Protein AF-A0A0F9IL76-F1 (afdb_monomer_lite)

Foldseek 3Di:
DDDDDDDPDPPPVVVVVVVVVVVVVLVVVPPPPCVVVSVVVVVVVVVVVVVVVVCVVVDDDPVVVVVVVLVVQQQKDWPAKDAPDWDAPAADPVGGPDIDGDDIDTAIQGDPHNQQSQCCVQLQCVQVNPCSLPHRVDGDNDDDDPVSVVVGDPVRRDCVVVVVVCVVVVVCPVVQPDQCCPAWCVDPPNPCVVVNTGDGPVVVVVVVCVVHHPVVVVVVCVVPPPPPVD

Organism: NCBI:txid412755

Secondary structure (DSSP, 8-state):
------SSSHHHHHHHHHHHHHHHHHHHT-SSS-HHHHHHHHHHHHHHHHHHHHHHHTPPPHHHHHHHHHHHTT-EEEEEEEEEEEEEEEEETTEEEEEEEEEEEEEEEE-SSHHHHHHHHHHHHHHH-TTTTEETTEE--PPPPHHHHHT--GGG---HHHHHHHHHTTSS-GGG--HHHHHSTTSTTT-HHHH-PPPPHHHHHHHHHHTS-HHHHHHHHHHS------

pLDDT: mean 77.4, std 17.06, range [27.8, 94.81]

Structure (mmCIF, N/CA/C/O backbone):
data_AF-A0A0F9IL76-F1
#
_entry.id   AF-A0A0F9IL76-F1
#
loop_
_atom_site.group_PDB
_atom_site.id
_atom_site.type_symbol
_atom_site.label_atom_id
_atom_site.label_alt_id
_atom_site.label_comp_id
_atom_site.label_asym_id
_atom_site.label_entity_id
_atom_site.label_seq_id
_atom_site.pdbx_PDB_ins_code
_atom_site.Cartn_x
_atom_site.Cartn_y
_atom_site.Cartn_z
_atom_site.occupancy
_atom_site.B_iso_or_equiv
_atom_site.auth_seq_id
_atom_site.auth_comp_id
_atom_site.auth_asym_id
_atom_site.auth_atom_id
_atom_site.pdbx_PDB_model_num
ATOM 1 N N . ALA A 1 1 ? 32.267 29.167 -7.430 1.00 35.03 1 ALA A N 1
ATOM 2 C CA . ALA A 1 1 ? 33.303 28.940 -6.400 1.00 35.03 1 ALA A CA 1
ATOM 3 C C . ALA A 1 1 ? 32.609 28.251 -5.233 1.00 35.03 1 ALA A C 1
ATOM 5 O O . ALA A 1 1 ? 31.617 28.790 -4.781 1.00 35.03 1 ALA A O 1
ATOM 6 N N . GLY A 1 2 ? 32.933 27.044 -4.787 1.00 34.12 2 GLY A N 1
ATOM 7 C CA . GLY A 1 2 ? 34.159 26.260 -4.904 1.00 34.12 2 GLY A CA 1
ATOM 8 C C . GLY A 1 2 ? 34.489 25.733 -3.501 1.00 34.12 2 GLY A C 1
ATOM 9 O O . GLY A 1 2 ? 34.780 26.534 -2.623 1.00 34.12 2 GLY A O 1
ATOM 10 N N . GLY A 1 3 ? 34.402 24.415 -3.314 1.00 29.30 3 GLY A N 1
ATOM 11 C CA . GLY A 1 3 ? 34.734 23.660 -2.095 1.00 29.30 3 GLY A CA 1
ATOM 12 C C . GLY A 1 3 ? 33.973 22.329 -2.152 1.00 29.30 3 GLY A C 1
ATOM 13 O O . GLY A 1 3 ? 32.765 22.336 -1.974 1.00 29.30 3 GLY A O 1
ATOM 14 N N . GLY A 1 4 ? 34.527 21.188 -2.580 1.00 27.80 4 GLY A N 1
ATOM 15 C CA . GLY A 1 4 ? 35.851 20.616 -2.294 1.00 27.80 4 GLY A CA 1
ATOM 16 C C . GLY A 1 4 ? 35.747 19.933 -0.925 1.00 27.80 4 GLY A C 1
ATOM 17 O O . GLY A 1 4 ? 35.752 20.632 0.073 1.00 27.80 4 GLY A O 1
ATOM 18 N N . GLY A 1 5 ? 35.489 18.632 -0.776 1.00 38.50 5 GLY A N 1
ATOM 19 C CA . GLY A 1 5 ? 36.103 17.492 -1.451 1.00 38.50 5 GLY A CA 1
ATOM 20 C C . GLY A 1 5 ? 37.127 16.870 -0.495 1.00 38.50 5 GLY A C 1
ATOM 21 O O . GLY A 1 5 ? 38.305 17.182 -0.599 1.00 38.50 5 GLY A O 1
ATOM 22 N N . ALA A 1 6 ? 36.683 16.046 0.461 1.00 33.81 6 ALA A N 1
ATOM 23 C CA . ALA A 1 6 ? 37.561 15.260 1.334 1.00 33.81 6 ALA A CA 1
ATOM 24 C C . ALA A 1 6 ? 36.787 14.068 1.921 1.00 33.81 6 ALA A C 1
ATOM 26 O O . ALA A 1 6 ? 35.914 14.236 2.764 1.00 33.81 6 ALA A O 1
ATOM 27 N N . GLY A 1 7 ? 37.100 12.865 1.447 1.00 32.22 7 GLY A N 1
ATOM 28 C CA . GLY A 1 7 ? 36.509 11.609 1.925 1.00 32.22 7 GLY A CA 1
ATOM 29 C C . GLY A 1 7 ? 37.034 10.380 1.179 1.00 32.22 7 GLY A C 1
ATOM 30 O O . GLY A 1 7 ? 37.060 9.285 1.726 1.00 32.22 7 GLY A O 1
ATOM 31 N N . SER A 1 8 ? 37.565 10.570 -0.031 1.00 39.03 8 SER A N 1
ATOM 32 C CA . SER A 1 8 ? 38.092 9.496 -0.882 1.00 39.03 8 SER A CA 1
ATOM 33 C C . SER A 1 8 ? 39.624 9.495 -0.906 1.00 39.03 8 SER A C 1
ATOM 35 O O . SER A 1 8 ? 40.235 9.761 -1.934 1.00 39.03 8 SER A O 1
ATOM 37 N N . ALA A 1 9 ? 40.268 9.266 0.239 1.00 37.41 9 ALA A N 1
ATOM 38 C CA . ALA A 1 9 ? 41.725 9.048 0.283 1.00 37.41 9 ALA A CA 1
ATOM 39 C C . ALA A 1 9 ? 42.210 8.203 1.475 1.00 37.41 9 ALA A C 1
ATOM 41 O O . ALA A 1 9 ? 43.343 7.730 1.459 1.00 37.41 9 ALA A O 1
ATOM 42 N N . ALA A 1 10 ? 41.372 7.966 2.491 1.00 36.41 10 ALA A N 1
ATOM 43 C CA . ALA A 1 10 ? 41.765 7.193 3.673 1.00 36.41 10 ALA A CA 1
ATOM 44 C C . ALA A 1 10 ? 41.619 5.665 3.500 1.00 36.41 10 ALA A C 1
ATOM 46 O O . ALA A 1 10 ? 42.257 4.909 4.226 1.00 36.41 10 ALA A O 1
ATOM 47 N N . GLY A 1 11 ? 40.825 5.199 2.526 1.00 35.41 11 GLY A N 1
ATOM 48 C CA . GLY A 1 11 ? 40.569 3.766 2.316 1.00 35.41 11 GLY A CA 1
ATOM 49 C C . GLY A 1 11 ? 41.720 3.000 1.650 1.00 35.41 11 GLY A C 1
ATOM 50 O O . GLY A 1 11 ? 42.008 1.870 2.032 1.00 35.41 11 GLY A O 1
ATOM 51 N N . ASN A 1 12 ? 42.430 3.622 0.702 1.00 47.66 12 ASN A N 1
ATOM 52 C CA . ASN A 1 12 ? 43.428 2.911 -0.112 1.00 47.66 12 ASN A CA 1
ATOM 53 C C . ASN A 1 12 ? 44.768 2.709 0.618 1.00 47.66 12 ASN A C 1
ATOM 55 O O . ASN A 1 12 ? 45.383 1.657 0.489 1.00 47.66 12 ASN A O 1
ATOM 59 N N . ALA A 1 13 ? 45.203 3.669 1.442 1.00 41.78 13 ALA A N 1
ATOM 60 C CA . ALA A 1 13 ? 46.457 3.545 2.193 1.00 41.78 13 ALA A CA 1
ATOM 61 C C . ALA A 1 13 ? 46.341 2.590 3.397 1.00 41.78 13 ALA A C 1
ATOM 63 O O . ALA A 1 13 ? 47.288 1.869 3.707 1.00 41.78 13 ALA A O 1
ATOM 64 N N . ALA A 1 14 ? 45.173 2.554 4.050 1.00 43.97 14 ALA A N 1
ATOM 65 C CA . ALA A 1 14 ? 44.905 1.634 5.154 1.00 43.97 14 ALA A CA 1
ATOM 66 C C . ALA A 1 14 ? 44.741 0.182 4.667 1.00 43.97 14 ALA A C 1
ATOM 68 O O . ALA A 1 14 ? 45.213 -0.740 5.331 1.00 43.97 14 ALA A O 1
ATOM 69 N N . GLY A 1 15 ? 44.148 -0.017 3.482 1.00 40.41 15 GLY A N 1
ATOM 70 C CA . GLY A 1 15 ? 44.034 -1.330 2.840 1.00 40.41 15 GLY A CA 1
ATOM 71 C C . GLY A 1 15 ? 45.385 -1.917 2.417 1.00 40.41 15 GLY A C 1
ATOM 72 O O . GLY A 1 15 ? 45.662 -3.080 2.703 1.00 40.41 15 GLY A O 1
ATOM 73 N N . ASP A 1 16 ? 46.263 -1.107 1.816 1.00 44.25 16 ASP A N 1
ATOM 74 C CA . ASP A 1 16 ? 47.594 -1.551 1.372 1.00 44.25 16 ASP A CA 1
ATOM 75 C C . ASP A 1 16 ? 48.556 -1.857 2.532 1.00 44.25 16 ASP A C 1
ATOM 77 O O . ASP A 1 16 ? 49.397 -2.755 2.422 1.00 44.25 16 ASP A O 1
ATOM 81 N N . ALA A 1 17 ? 48.450 -1.125 3.646 1.00 45.31 17 ALA A N 1
ATOM 82 C CA . ALA A 1 17 ? 49.243 -1.378 4.848 1.00 45.31 17 ALA A CA 1
ATOM 83 C C . ALA A 1 17 ? 48.784 -2.662 5.560 1.00 45.31 17 ALA A C 1
ATOM 85 O O . ALA A 1 17 ? 49.608 -3.528 5.852 1.00 45.31 17 ALA A O 1
ATOM 86 N N . ALA A 1 18 ? 47.469 -2.846 5.729 1.00 50.84 18 ALA A N 1
ATOM 87 C CA . ALA A 1 18 ? 46.904 -4.056 6.325 1.00 50.84 18 ALA A CA 1
ATOM 88 C C . ALA A 1 18 ? 47.179 -5.316 5.479 1.00 50.84 18 ALA A C 1
ATOM 90 O O . ALA A 1 18 ? 47.462 -6.382 6.029 1.00 50.84 18 ALA A O 1
ATOM 91 N N . ALA A 1 19 ? 47.179 -5.194 4.145 1.00 51.03 19 ALA A N 1
ATOM 92 C CA . ALA A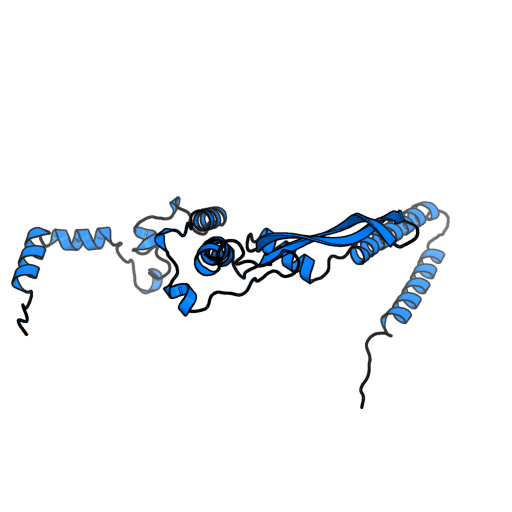 1 19 ? 47.511 -6.289 3.234 1.00 51.03 19 ALA A CA 1
ATOM 93 C C . ALA A 1 19 ? 48.984 -6.728 3.341 1.00 51.03 19 ALA A C 1
ATOM 95 O O . ALA A 1 19 ? 49.282 -7.924 3.334 1.00 51.03 19 ALA A O 1
ATOM 96 N N . LYS A 1 20 ? 49.917 -5.775 3.480 1.00 48.66 20 LYS A N 1
ATOM 97 C CA . LYS A 1 20 ? 51.360 -6.058 3.596 1.00 48.66 20 LYS A CA 1
ATOM 98 C C . LYS A 1 20 ? 51.743 -6.598 4.973 1.00 48.66 20 LYS A C 1
ATOM 100 O O . LYS A 1 20 ? 52.599 -7.475 5.070 1.00 48.66 20 LYS A O 1
ATOM 105 N N . GLU A 1 21 ? 51.096 -6.124 6.030 1.00 48.50 21 GLU A N 1
ATOM 106 C CA . GLU A 1 21 ? 51.362 -6.571 7.401 1.00 48.50 21 GLU A CA 1
ATOM 107 C C . GLU A 1 21 ? 50.758 -7.962 7.673 1.00 48.50 21 GLU A C 1
ATOM 109 O O . GLU A 1 21 ? 51.405 -8.809 8.294 1.00 48.50 21 GLU A O 1
ATOM 114 N N . GLY A 1 22 ? 49.593 -8.257 7.080 1.00 50.47 22 GLY A N 1
ATOM 115 C CA . GLY A 1 22 ? 49.002 -9.600 7.056 1.00 50.47 22 GLY A CA 1
ATOM 116 C C . GLY A 1 22 ? 49.820 -10.615 6.247 1.00 50.47 22 GLY A C 1
ATOM 117 O O . GLY A 1 22 ? 49.987 -11.755 6.683 1.00 50.47 22 GLY A O 1
ATOM 118 N N . ALA A 1 23 ? 50.411 -10.201 5.119 1.00 50.88 23 ALA A N 1
ATOM 119 C CA . ALA A 1 23 ? 51.300 -11.052 4.322 1.00 50.88 23 ALA A CA 1
ATOM 120 C C . ALA A 1 23 ? 52.593 -11.430 5.075 1.00 50.88 23 ALA A C 1
ATOM 122 O O . ALA A 1 23 ? 53.057 -12.568 4.982 1.00 50.88 23 ALA A O 1
ATOM 123 N N . ASN A 1 24 ? 53.145 -10.510 5.874 1.00 50.44 24 ASN A N 1
ATOM 124 C CA . ASN A 1 24 ? 54.389 -10.725 6.623 1.00 50.44 24 ASN A CA 1
ATOM 125 C C . ASN A 1 24 ? 54.192 -11.554 7.911 1.00 50.44 24 ASN A C 1
ATOM 127 O O . ASN A 1 24 ? 55.054 -12.370 8.258 1.00 50.44 24 ASN A O 1
ATOM 131 N N . GLN A 1 25 ? 53.046 -11.424 8.594 1.00 50.00 25 GLN A N 1
ATOM 132 C CA . GLN A 1 25 ? 52.692 -12.315 9.713 1.00 50.00 25 GLN A CA 1
ATOM 133 C C . GLN A 1 25 ? 52.330 -13.732 9.239 1.00 50.00 25 GLN A C 1
ATOM 135 O O . GLN A 1 25 ? 52.659 -14.703 9.917 1.00 50.00 25 GLN A O 1
ATOM 140 N N . ALA A 1 26 ? 51.752 -13.877 8.041 1.00 47.75 26 ALA A N 1
ATOM 141 C CA . ALA A 1 26 ? 51.513 -15.185 7.430 1.00 47.75 26 ALA A CA 1
ATOM 142 C C . ALA A 1 26 ? 52.813 -15.881 6.978 1.00 47.75 26 ALA A C 1
ATOM 144 O O . ALA A 1 26 ? 52.926 -17.099 7.092 1.00 47.75 26 ALA A O 1
ATOM 145 N N . ALA A 1 27 ? 53.819 -15.127 6.520 1.00 47.91 27 ALA A N 1
ATOM 146 C CA . ALA A 1 27 ? 55.098 -15.681 6.070 1.00 47.91 27 ALA A CA 1
ATOM 147 C C . ALA A 1 27 ? 55.990 -16.204 7.216 1.00 47.91 27 ALA A C 1
ATOM 149 O O . ALA A 1 27 ? 56.713 -17.181 7.035 1.00 47.91 27 ALA A O 1
ATOM 150 N N . SER A 1 28 ? 55.937 -15.586 8.401 1.00 46.53 28 SER A N 1
ATOM 151 C CA . SER A 1 28 ? 56.797 -15.953 9.543 1.00 46.53 28 SER A CA 1
ATOM 152 C C . SER A 1 28 ? 56.224 -17.061 10.439 1.00 46.53 28 SER A C 1
ATOM 154 O O . SER A 1 28 ? 56.978 -17.703 11.169 1.00 46.53 28 SER A O 1
ATOM 156 N N . ALA A 1 29 ? 54.923 -17.356 10.341 1.00 48.88 29 ALA A N 1
ATOM 157 C CA . ALA A 1 29 ? 54.266 -18.447 11.070 1.00 48.88 29 ALA A CA 1
ATOM 158 C C . ALA A 1 29 ? 54.251 -19.795 10.307 1.00 48.88 29 ALA A C 1
ATOM 160 O O . ALA A 1 29 ? 53.690 -20.781 10.787 1.00 48.88 29 ALA A O 1
ATOM 161 N N . LEU A 1 30 ? 54.876 -19.866 9.124 1.00 51.50 30 LEU A N 1
ATOM 162 C CA . LEU A 1 30 ? 54.917 -21.045 8.247 1.00 51.50 30 LEU A CA 1
ATOM 163 C C . LEU A 1 30 ? 56.218 -21.851 8.396 1.00 51.50 30 LEU A C 1
ATOM 165 O O . LEU A 1 30 ? 56.919 -22.159 7.434 1.00 51.50 30 LEU A O 1
ATOM 169 N N . GLY A 1 31 ? 56.504 -22.273 9.628 1.00 50.59 31 GLY A N 1
ATOM 170 C CA . GLY A 1 31 ? 57.465 -23.336 9.916 1.00 50.59 31 GLY A CA 1
ATOM 171 C C . GLY A 1 31 ? 56.870 -24.715 9.621 1.00 50.59 31 GLY A C 1
ATOM 172 O O . GLY A 1 31 ? 56.432 -25.426 10.520 1.00 50.59 31 GLY A O 1
ATOM 173 N N . THR A 1 32 ? 56.849 -25.105 8.346 1.00 46.47 32 THR A N 1
ATOM 174 C CA . THR A 1 32 ? 56.780 -26.497 7.837 1.00 46.47 32 THR A CA 1
ATOM 175 C C . THR A 1 32 ? 55.557 -27.396 8.123 1.00 46.47 32 THR A C 1
ATOM 177 O O . THR A 1 32 ? 55.440 -28.415 7.450 1.00 46.47 32 THR A O 1
ATOM 180 N N . ALA A 1 33 ? 54.593 -27.034 8.981 1.00 44.06 33 ALA A N 1
ATOM 181 C CA . ALA A 1 33 ? 53.355 -27.824 9.187 1.00 44.06 33 ALA A CA 1
ATOM 182 C C . ALA A 1 33 ? 52.030 -27.052 8.967 1.00 44.06 33 ALA A C 1
ATOM 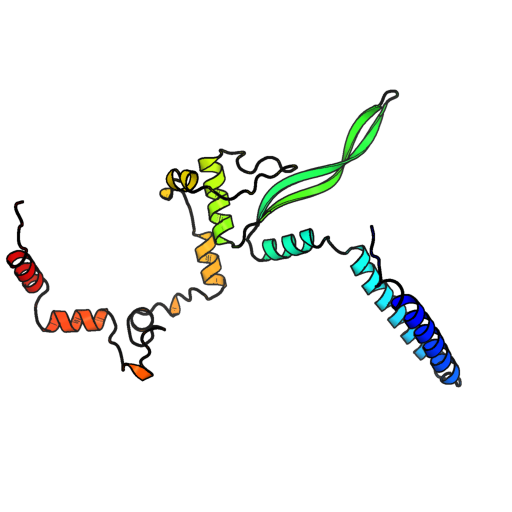184 O O . ALA A 1 33 ? 50.962 -27.656 8.919 1.00 44.06 33 ALA A O 1
ATOM 185 N N . GLY A 1 34 ? 52.081 -25.727 8.777 1.00 50.56 34 GLY A N 1
ATOM 186 C CA . GLY A 1 34 ? 50.903 -24.851 8.638 1.00 50.56 34 GLY A CA 1
ATOM 187 C C . GLY A 1 34 ? 50.455 -24.537 7.202 1.00 50.56 34 GLY A C 1
ATOM 188 O O . GLY A 1 34 ? 49.474 -23.820 7.019 1.00 50.56 34 GLY A O 1
ATOM 189 N N . ASN A 1 35 ? 51.144 -25.057 6.177 1.00 55.25 35 ASN A N 1
ATOM 190 C CA . ASN A 1 35 ? 50.932 -24.660 4.774 1.00 55.25 35 ASN A CA 1
ATOM 191 C C . ASN A 1 35 ? 49.544 -25.021 4.224 1.00 55.25 35 ASN A C 1
ATOM 193 O O . ASN A 1 35 ? 48.975 -24.260 3.447 1.00 55.25 35 ASN A O 1
ATOM 197 N N . ILE A 1 36 ? 48.974 -26.160 4.623 1.00 52.94 36 ILE A N 1
ATOM 198 C CA . ILE A 1 36 ? 47.682 -26.614 4.081 1.00 52.94 36 ILE A CA 1
ATOM 199 C C . ILE A 1 36 ? 46.522 -25.956 4.842 1.00 52.94 36 ILE A C 1
ATOM 201 O O . ILE A 1 36 ? 45.553 -25.513 4.240 1.00 52.94 36 ILE A O 1
ATOM 205 N N . MET A 1 37 ? 46.651 -25.795 6.164 1.00 55.75 37 MET A N 1
ATOM 206 C CA . MET A 1 37 ? 45.623 -25.143 6.984 1.00 55.75 37 MET A CA 1
ATOM 207 C C . MET A 1 37 ? 45.544 -23.630 6.702 1.00 55.75 37 MET A C 1
ATOM 209 O O . MET A 1 37 ? 44.452 -23.080 6.611 1.00 55.75 37 MET A O 1
ATOM 213 N N . GLY A 1 38 ? 46.686 -22.956 6.504 1.00 60.84 38 GLY A N 1
ATOM 214 C CA . GLY A 1 38 ? 46.741 -21.521 6.198 1.00 60.84 38 GLY A CA 1
ATOM 215 C C . GLY A 1 38 ? 46.264 -21.169 4.786 1.00 60.84 38 GLY A C 1
ATOM 216 O O . GLY A 1 38 ? 45.562 -20.176 4.609 1.00 60.84 38 GLY A O 1
ATOM 217 N N . THR A 1 39 ? 46.571 -22.004 3.786 1.00 61.19 39 THR A N 1
ATOM 218 C CA . THR A 1 39 ? 46.049 -21.817 2.419 1.00 61.19 39 THR A CA 1
ATOM 219 C C . THR A 1 39 ? 44.544 -22.044 2.360 1.00 61.19 39 THR A C 1
ATOM 221 O O . THR A 1 39 ? 43.844 -21.245 1.748 1.00 61.19 39 THR A O 1
ATOM 224 N N . VAL A 1 40 ? 44.018 -23.055 3.057 1.00 73.94 40 VAL A N 1
ATOM 225 C CA . VAL A 1 40 ? 42.568 -23.289 3.147 1.00 73.94 40 VAL A CA 1
ATOM 226 C C . VAL A 1 40 ? 41.856 -22.124 3.841 1.00 73.94 40 VAL A C 1
ATOM 228 O O . VAL A 1 40 ? 40.846 -21.645 3.329 1.00 73.94 40 VAL A O 1
ATOM 231 N N . MET A 1 41 ? 42.399 -21.605 4.948 1.00 70.88 41 MET A N 1
ATOM 232 C CA . MET A 1 41 ? 41.814 -20.447 5.642 1.00 70.88 41 MET A CA 1
ATOM 233 C C . MET A 1 41 ? 41.895 -19.151 4.816 1.00 70.88 41 MET A C 1
ATOM 235 O O . MET A 1 41 ? 40.949 -18.366 4.830 1.00 70.88 41 MET A O 1
ATOM 239 N N . GLY A 1 42 ? 42.977 -18.938 4.058 1.00 76.94 42 GLY A N 1
ATOM 240 C CA . GLY A 1 42 ? 43.120 -17.792 3.150 1.00 76.94 42 GLY A CA 1
ATOM 241 C C . GLY A 1 42 ? 42.213 -17.871 1.917 1.00 76.94 42 GLY A C 1
ATOM 242 O O . GLY A 1 42 ? 41.649 -16.864 1.496 1.00 76.94 42 GLY A O 1
ATOM 243 N N . VAL A 1 43 ? 42.011 -19.070 1.362 1.00 82.75 43 VAL A N 1
ATOM 244 C CA . VAL A 1 43 ? 41.040 -19.299 0.281 1.00 82.75 43 VAL A CA 1
ATOM 245 C C . VAL A 1 43 ? 39.618 -19.071 0.793 1.00 82.75 43 VAL A C 1
ATOM 247 O O . VAL A 1 43 ? 38.831 -18.412 0.120 1.00 82.75 43 VAL A O 1
ATOM 250 N N . TYR A 1 44 ? 39.296 -19.547 1.999 1.00 83.44 44 TYR A N 1
ATOM 251 C CA . TYR A 1 44 ? 37.979 -19.352 2.603 1.00 83.44 44 TYR A CA 1
ATOM 252 C C . TYR A 1 44 ? 37.647 -17.868 2.822 1.00 83.44 44 TYR A C 1
ATOM 254 O O . TYR A 1 44 ? 36.566 -17.422 2.441 1.00 83.44 44 TYR A O 1
ATOM 262 N N . SER A 1 45 ? 38.576 -17.076 3.367 1.00 81.12 45 SER A N 1
ATOM 263 C CA . SER A 1 45 ? 38.350 -15.640 3.575 1.00 81.12 45 SER A CA 1
ATOM 264 C C . SER A 1 45 ? 38.290 -14.850 2.263 1.00 81.12 45 SER A C 1
ATOM 266 O O . SER A 1 45 ? 37.459 -13.952 2.140 1.00 81.12 45 SER A O 1
ATOM 268 N N . ALA A 1 46 ? 39.091 -15.207 1.252 1.00 84.19 46 ALA A N 1
ATOM 269 C CA . ALA A 1 46 ? 39.026 -14.591 -0.075 1.00 84.19 46 ALA A CA 1
ATOM 270 C C . ALA A 1 46 ? 37.688 -14.869 -0.777 1.00 84.19 46 ALA A C 1
ATOM 272 O O . ALA A 1 46 ? 37.081 -13.966 -1.349 1.00 84.19 46 ALA A O 1
ATOM 273 N N . VAL A 1 47 ? 37.199 -16.107 -0.687 1.00 84.75 47 VAL A N 1
ATOM 274 C CA . VAL A 1 47 ? 35.886 -16.499 -1.208 1.00 84.75 47 VAL A CA 1
ATOM 275 C C . VAL A 1 47 ? 34.766 -15.774 -0.455 1.00 84.75 47 VAL A C 1
ATOM 277 O O . VAL A 1 47 ? 33.845 -15.262 -1.082 1.00 84.75 47 VAL A O 1
ATOM 280 N N . MET A 1 48 ? 34.863 -15.647 0.870 1.00 81.75 48 MET A N 1
ATOM 281 C CA . MET A 1 48 ? 33.883 -14.917 1.679 1.00 81.75 48 MET A CA 1
ATOM 282 C C . MET A 1 48 ? 33.837 -13.420 1.336 1.00 81.75 48 MET A C 1
ATOM 284 O O . MET A 1 48 ? 32.752 -12.867 1.173 1.00 81.75 48 MET A O 1
ATOM 288 N N . LEU A 1 49 ? 34.991 -12.772 1.147 1.00 82.75 49 LEU A N 1
ATOM 289 C CA . LEU A 1 49 ? 35.066 -11.381 0.688 1.00 82.75 49 LEU A CA 1
ATOM 290 C C . LEU A 1 49 ? 34.507 -11.211 -0.728 1.00 82.75 49 LEU A C 1
ATOM 292 O O . LEU A 1 49 ? 33.799 -10.241 -0.989 1.00 82.75 49 LEU A O 1
ATOM 296 N N . ALA A 1 50 ? 34.767 -12.164 -1.626 1.00 81.56 50 ALA A N 1
ATOM 297 C CA . ALA A 1 50 ? 34.191 -12.161 -2.966 1.00 81.56 50 ALA A CA 1
ATOM 298 C C . ALA A 1 50 ? 32.660 -12.310 -2.933 1.00 81.56 50 ALA A C 1
ATOM 300 O O . ALA A 1 50 ? 31.969 -11.615 -3.673 1.00 81.56 50 ALA A O 1
ATOM 301 N N . TYR A 1 51 ? 32.115 -13.151 -2.049 1.00 81.00 51 TYR A N 1
ATOM 302 C CA . TYR A 1 51 ? 30.666 -13.266 -1.863 1.00 81.00 51 TYR A CA 1
ATOM 303 C C . TYR A 1 51 ? 30.041 -11.991 -1.292 1.00 81.00 51 TYR A C 1
ATOM 305 O O . TYR A 1 51 ? 28.999 -11.570 -1.790 1.00 81.00 51 TYR A O 1
ATOM 313 N N . MET A 1 52 ? 30.677 -11.343 -0.311 1.00 73.19 52 MET A N 1
ATOM 314 C CA . MET A 1 52 ? 30.188 -10.053 0.191 1.00 73.19 52 MET A CA 1
ATOM 315 C C . MET A 1 52 ? 30.252 -8.963 -0.888 1.00 73.19 52 MET A C 1
ATOM 317 O O . MET A 1 52 ? 29.312 -8.192 -1.035 1.00 73.19 52 MET A O 1
ATOM 321 N N . ALA A 1 53 ? 31.309 -8.930 -1.703 1.00 72.12 53 ALA A N 1
ATOM 322 C CA . ALA A 1 53 ? 31.428 -7.981 -2.810 1.00 72.12 53 ALA A CA 1
ATOM 323 C C . ALA A 1 53 ? 30.403 -8.234 -3.931 1.00 72.12 53 ALA A C 1
ATOM 325 O O . ALA A 1 53 ? 29.897 -7.290 -4.533 1.00 72.12 53 ALA A O 1
ATOM 326 N N . LEU A 1 54 ? 30.065 -9.498 -4.203 1.00 68.31 54 LEU A N 1
ATOM 327 C CA . LEU A 1 54 ? 29.012 -9.848 -5.158 1.00 68.31 54 LEU A CA 1
ATOM 328 C C . LEU A 1 54 ? 27.634 -9.380 -4.686 1.00 68.31 54 LEU A C 1
ATOM 330 O O . LEU A 1 54 ? 26.865 -8.894 -5.510 1.00 68.31 54 LEU A O 1
ATOM 334 N N . GLN A 1 55 ? 27.333 -9.492 -3.389 1.00 64.31 55 GLN A N 1
ATOM 335 C CA . GLN A 1 55 ? 26.089 -8.954 -2.833 1.00 64.31 55 GLN A CA 1
ATOM 336 C C . GLN A 1 55 ? 26.001 -7.441 -3.046 1.00 64.31 55 GLN A C 1
ATOM 338 O O . GLN A 1 55 ? 24.936 -6.988 -3.437 1.00 64.31 55 GLN A O 1
ATOM 343 N N . ILE A 1 56 ? 27.125 -6.718 -2.926 1.00 64.75 56 ILE A N 1
ATOM 344 C CA . ILE A 1 56 ? 27.201 -5.266 -3.155 1.00 64.75 56 ILE A CA 1
ATOM 345 C C . ILE A 1 56 ? 26.956 -4.873 -4.621 1.00 64.75 56 ILE A C 1
ATOM 347 O O . ILE A 1 56 ? 26.308 -3.880 -4.913 1.00 64.75 56 ILE A O 1
ATOM 351 N N . ILE A 1 57 ? 27.454 -5.645 -5.589 1.00 60.69 57 ILE A N 1
ATOM 352 C CA . ILE A 1 57 ? 27.291 -5.315 -7.021 1.00 60.69 57 ILE A CA 1
ATOM 353 C C . ILE A 1 57 ? 25.873 -5.635 -7.524 1.00 60.69 57 ILE A C 1
ATOM 355 O O . ILE A 1 57 ? 25.386 -4.992 -8.452 1.00 60.69 57 ILE A O 1
ATOM 359 N N . TYR A 1 58 ? 25.213 -6.612 -6.901 1.00 62.22 58 TYR A N 1
ATOM 360 C CA . TYR A 1 58 ? 23.787 -6.888 -7.076 1.00 62.22 58 TYR A CA 1
ATOM 361 C C . TYR A 1 58 ? 22.917 -6.133 -6.063 1.00 62.22 58 TYR A C 1
ATOM 363 O O . TYR A 1 58 ? 21.749 -6.493 -5.902 1.00 62.22 58 TYR A O 1
ATOM 371 N N . GLU A 1 59 ? 23.458 -5.127 -5.363 1.00 58.34 59 GLU A N 1
ATOM 372 C CA . GLU A 1 59 ? 22.651 -4.328 -4.448 1.00 58.34 59 GLU A CA 1
ATOM 373 C C . GLU A 1 59 ? 21.516 -3.685 -5.231 1.00 58.34 59 GLU A C 1
ATOM 375 O O . GLU A 1 59 ? 21.718 -2.919 -6.176 1.00 58.34 59 GLU A O 1
ATOM 380 N N . CYS A 1 60 ? 20.306 -4.052 -4.820 1.00 71.06 60 CYS A N 1
ATOM 381 C CA . CYS A 1 60 ? 19.094 -3.345 -5.166 1.00 71.06 60 CYS A CA 1
ATOM 382 C C . CYS A 1 60 ? 19.298 -1.850 -4.889 1.00 71.06 60 CYS A C 1
ATOM 384 O O . CYS A 1 60 ? 19.922 -1.479 -3.890 1.00 71.06 60 CYS A O 1
ATOM 386 N N . GLU A 1 61 ? 18.733 -0.990 -5.732 1.00 78.25 61 GLU A N 1
ATOM 387 C CA . GLU A 1 61 ? 18.739 0.449 -5.461 1.00 78.25 61 GLU A CA 1
ATOM 388 C C . GLU A 1 61 ? 18.053 0.720 -4.106 1.00 78.25 61 GLU A C 1
ATOM 390 O O . GLU A 1 61 ? 17.130 -0.001 -3.722 1.00 78.25 61 GLU A O 1
ATOM 395 N N . GLU A 1 62 ? 18.451 1.761 -3.364 1.00 80.31 62 GLU A N 1
ATOM 396 C CA . GLU A 1 62 ? 17.812 2.088 -2.072 1.00 80.31 62 GLU A CA 1
ATOM 397 C C . GLU A 1 62 ? 16.279 2.183 -2.197 1.00 80.31 62 GLU A C 1
ATOM 399 O O . GLU A 1 62 ? 15.540 1.719 -1.329 1.00 80.31 62 GLU A O 1
ATOM 404 N N . GLN A 1 63 ? 15.798 2.699 -3.331 1.00 81.12 63 GLN A N 1
ATOM 405 C CA . GLN A 1 63 ? 14.376 2.782 -3.667 1.00 81.12 63 GLN A CA 1
ATOM 406 C C . GLN A 1 63 ? 13.722 1.400 -3.834 1.00 81.12 63 GLN A 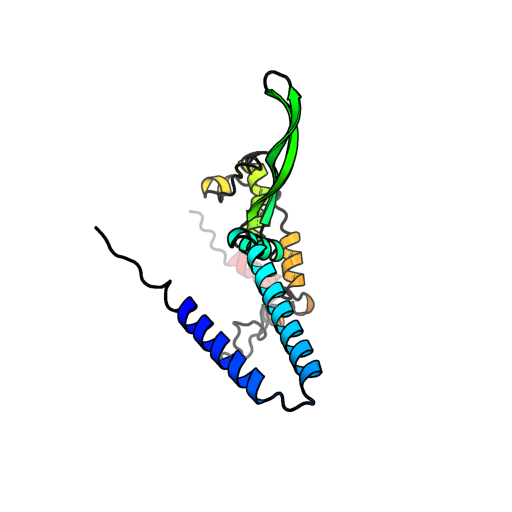C 1
ATOM 408 O O . GLN A 1 63 ? 12.561 1.210 -3.473 1.00 81.12 63 GLN A O 1
ATOM 413 N N . GLU A 1 64 ? 14.453 0.416 -4.359 1.00 84.31 64 GLU A N 1
ATOM 414 C CA . GLU A 1 64 ? 13.993 -0.967 -4.500 1.00 84.31 64 GLU A CA 1
ATOM 415 C C . GLU A 1 64 ? 13.966 -1.693 -3.150 1.00 84.31 64 GLU A C 1
ATOM 417 O O . GLU A 1 64 ? 13.058 -2.489 -2.899 1.00 84.31 64 GLU A O 1
ATOM 422 N N . ILE A 1 65 ? 14.912 -1.385 -2.257 1.00 86.94 65 ILE A N 1
ATOM 423 C CA . ILE A 1 65 ? 14.908 -1.888 -0.877 1.00 86.94 65 ILE A CA 1
ATOM 424 C C . ILE A 1 65 ? 13.714 -1.307 -0.116 1.00 86.94 65 ILE A C 1
ATOM 426 O O . ILE A 1 65 ? 12.953 -2.052 0.503 1.00 86.94 65 ILE A O 1
ATOM 430 N N . GLU A 1 66 ? 13.493 0.006 -0.198 1.00 87.56 66 GLU A N 1
ATOM 431 C CA . GLU A 1 66 ? 12.342 0.657 0.431 1.00 87.56 66 GLU A CA 1
ATOM 432 C C . GLU A 1 66 ? 11.020 0.086 -0.100 1.00 87.56 66 GLU A C 1
ATOM 434 O O . GLU A 1 66 ? 10.102 -0.213 0.671 1.00 87.56 66 GLU A O 1
ATOM 439 N N . LEU A 1 67 ? 10.935 -0.133 -1.415 1.00 89.94 67 LEU A N 1
ATOM 440 C CA . LEU A 1 67 ? 9.801 -0.797 -2.045 1.00 89.94 67 LEU A CA 1
ATOM 441 C C . LEU A 1 67 ? 9.607 -2.219 -1.504 1.00 89.94 67 LEU A C 1
ATOM 443 O O . LEU A 1 67 ? 8.474 -2.611 -1.219 1.00 89.94 67 LEU A O 1
ATOM 447 N N . ALA A 1 68 ? 10.682 -2.993 -1.341 1.00 90.19 68 ALA A N 1
ATOM 448 C CA . ALA A 1 68 ? 10.612 -4.346 -0.801 1.00 90.19 68 ALA A CA 1
ATOM 449 C C . ALA A 1 68 ? 10.058 -4.353 0.632 1.00 90.19 68 ALA A C 1
ATOM 451 O O . ALA A 1 68 ? 9.132 -5.116 0.916 1.00 90.19 68 ALA A O 1
ATOM 452 N N . VAL A 1 69 ? 10.542 -3.449 1.489 1.00 91.38 69 VAL A N 1
ATOM 453 C CA . VAL A 1 69 ? 10.057 -3.292 2.869 1.00 91.38 69 VAL A CA 1
ATOM 454 C C . VAL A 1 69 ? 8.583 -2.886 2.884 1.00 91.38 69 VAL A C 1
ATOM 456 O O . VAL A 1 69 ? 7.761 -3.523 3.541 1.00 91.38 69 VAL A O 1
ATOM 459 N N . LYS A 1 70 ? 8.195 -1.862 2.116 1.00 91.69 70 LYS A N 1
ATOM 460 C CA . LYS A 1 70 ? 6.794 -1.409 2.059 1.00 91.69 70 LYS A CA 1
ATOM 461 C C . LYS A 1 70 ? 5.856 -2.471 1.478 1.00 91.69 70 LYS A C 1
ATOM 463 O O . LYS A 1 70 ? 4.683 -2.538 1.858 1.00 91.69 70 LYS A O 1
ATOM 468 N N . ARG A 1 71 ? 6.358 -3.330 0.588 1.00 91.88 71 ARG A N 1
ATOM 469 C CA . ARG A 1 71 ? 5.617 -4.480 0.059 1.00 91.88 71 ARG A CA 1
ATOM 470 C C . ARG A 1 71 ? 5.413 -5.557 1.122 1.00 91.88 71 ARG A C 1
ATOM 472 O O . ARG A 1 71 ? 4.313 -6.095 1.210 1.00 91.88 71 ARG A O 1
ATOM 479 N N . GLU A 1 72 ? 6.422 -5.838 1.942 1.00 90.81 72 GLU A N 1
ATOM 480 C CA . GLU A 1 72 ? 6.301 -6.763 3.077 1.00 90.81 72 GLU A CA 1
ATOM 481 C C . GLU A 1 72 ? 5.300 -6.250 4.122 1.00 90.81 72 GLU A C 1
ATOM 483 O O . GLU A 1 72 ? 4.457 -7.005 4.606 1.00 90.81 72 GLU A O 1
ATOM 488 N N . LEU A 1 73 ? 5.280 -4.935 4.354 1.00 91.06 73 LEU A N 1
ATOM 489 C CA . LEU A 1 73 ? 4.281 -4.256 5.188 1.00 91.06 73 LEU A CA 1
ATOM 490 C C . LEU A 1 73 ? 2.877 -4.180 4.554 1.00 91.06 73 LEU A C 1
ATOM 492 O O . LEU A 1 73 ? 1.975 -3.568 5.131 1.00 91.06 73 LEU A O 1
ATOM 496 N N . LYS A 1 74 ? 2.670 -4.774 3.369 1.00 92.56 74 LYS A N 1
ATOM 497 C CA . LYS A 1 74 ? 1.408 -4.747 2.606 1.00 92.56 74 LYS A CA 1
ATOM 498 C C . LYS A 1 74 ? 0.872 -3.324 2.395 1.00 92.56 74 LYS A C 1
ATOM 500 O O . LYS A 1 74 ? -0.338 -3.095 2.412 1.00 92.56 74 LYS A O 1
ATOM 505 N N . ALA A 1 75 ? 1.768 -2.359 2.190 1.00 94.19 75 ALA A N 1
ATOM 506 C CA . ALA A 1 75 ? 1.438 -0.945 2.005 1.00 94.19 75 ALA A CA 1
ATOM 507 C C . ALA A 1 75 ? 1.540 -0.475 0.539 1.00 94.19 75 ALA A C 1
ATOM 509 O O . ALA A 1 75 ? 1.304 0.699 0.255 1.00 94.19 75 ALA A O 1
ATOM 510 N N . CYS A 1 76 ? 1.855 -1.376 -0.399 1.00 94.81 76 CYS A N 1
ATOM 511 C CA . CYS A 1 76 ? 1.959 -1.078 -1.830 1.00 94.81 76 CYS A CA 1
ATOM 512 C C . CYS A 1 76 ? 0.921 -1.803 -2.697 1.00 94.81 76 CYS A C 1
ATOM 514 O O . CYS A 1 76 ? 0.700 -3.001 -2.529 1.00 94.81 76 CYS A O 1
ATOM 516 N N . THR A 1 77 ? 0.364 -1.092 -3.676 1.00 93.19 77 THR A N 1
ATOM 517 C CA . THR A 1 77 ? -0.540 -1.607 -4.717 1.00 93.19 77 THR A CA 1
ATOM 518 C C . THR A 1 77 ? 0.208 -1.777 -6.038 1.00 93.19 77 THR A C 1
ATOM 520 O O . THR A 1 77 ? 0.911 -0.848 -6.451 1.00 93.19 77 THR A O 1
ATOM 523 N N . PRO A 1 78 ? 0.061 -2.909 -6.749 1.00 92.44 78 PRO A N 1
ATOM 524 C CA . PRO A 1 78 ? 0.619 -3.062 -8.088 1.00 92.44 78 PRO A CA 1
ATOM 525 C C . PRO A 1 78 ? -0.162 -2.228 -9.115 1.00 92.44 78 PRO A C 1
ATOM 527 O O . PRO A 1 78 ? -1.369 -2.389 -9.259 1.00 92.44 78 PRO A O 1
ATOM 530 N N . VAL A 1 79 ? 0.533 -1.373 -9.872 1.00 92.00 79 VAL A N 1
ATOM 531 C CA . VAL A 1 79 ? -0.063 -0.606 -10.988 1.00 92.00 79 VAL A CA 1
ATOM 532 C C . VAL A 1 79 ? 0.114 -1.346 -12.317 1.00 92.00 79 VAL A C 1
ATOM 534 O O . VAL A 1 79 ? -0.732 -1.271 -13.203 1.00 92.00 79 VAL A O 1
ATOM 537 N N . GLY A 1 80 ? 1.218 -2.083 -12.468 1.00 91.19 80 GLY A N 1
ATOM 538 C CA . GLY A 1 80 ? 1.491 -2.923 -13.633 1.00 91.19 80 GLY A CA 1
ATOM 539 C C . GLY A 1 80 ? 2.983 -3.080 -13.912 1.00 91.19 80 GLY A C 1
ATOM 540 O O . GLY A 1 80 ? 3.820 -2.773 -13.064 1.00 91.19 80 GLY A O 1
ATOM 541 N N . SER A 1 81 ? 3.314 -3.573 -15.104 1.00 92.06 81 SER A N 1
ATOM 542 C CA . SER A 1 81 ? 4.697 -3.721 -15.559 1.00 92.06 81 SER A CA 1
ATOM 543 C C . SER A 1 81 ? 4.903 -3.038 -16.902 1.00 92.06 81 SER A C 1
ATOM 545 O O . SER A 1 81 ? 3.982 -2.929 -17.715 1.00 92.06 81 SER A O 1
ATOM 547 N N . TYR A 1 82 ? 6.116 -2.556 -17.137 1.00 91.56 82 TYR A N 1
ATOM 548 C CA . TYR A 1 82 ? 6.507 -1.967 -18.406 1.00 91.56 82 TYR A CA 1
ATOM 549 C C . TYR A 1 82 ? 7.889 -2.453 -18.816 1.00 91.56 82 TYR A C 1
ATOM 551 O O . TYR A 1 82 ? 8.723 -2.828 -17.995 1.00 91.56 82 TYR A O 1
ATOM 559 N N . CYS A 1 83 ? 8.116 -2.456 -20.124 1.00 91.62 83 CYS A N 1
ATOM 560 C CA . CYS A 1 83 ? 9.406 -2.804 -20.682 1.00 91.62 83 CYS A CA 1
ATOM 561 C C . CYS A 1 83 ? 10.294 -1.565 -20.761 1.00 91.62 83 CYS A C 1
ATOM 563 O O . CYS A 1 83 ? 9.973 -0.648 -21.528 1.00 91.62 83 CYS A O 1
ATOM 565 N N . GLU A 1 84 ? 11.391 -1.554 -20.008 1.00 87.19 84 GLU A N 1
ATOM 566 C CA . GLU A 1 84 ? 12.340 -0.441 -20.039 1.00 87.19 84 GLU A CA 1
ATOM 567 C C . GLU A 1 84 ? 13.350 -0.624 -21.172 1.00 87.19 84 GLU A C 1
ATOM 569 O O . GLU A 1 84 ? 13.503 0.255 -22.022 1.00 87.19 84 GLU A O 1
ATOM 574 N N . GLN A 1 85 ? 13.952 -1.812 -21.263 1.00 86.06 85 GLN A N 1
ATOM 575 C CA . GLN A 1 85 ? 14.910 -2.139 -22.315 1.00 86.06 85 GLN A CA 1
ATOM 576 C C . GLN A 1 85 ? 14.281 -3.028 -23.384 1.00 86.06 85 GLN A C 1
ATOM 578 O O . GLN A 1 85 ? 13.896 -4.170 -23.127 1.00 86.06 85 GLN A O 1
ATOM 583 N N . LYS A 1 86 ? 14.204 -2.507 -24.612 1.00 88.69 86 LYS A N 1
ATOM 584 C CA . LYS A 1 86 ? 13.708 -3.229 -25.790 1.00 88.69 86 LYS A CA 1
ATOM 585 C C . LYS A 1 86 ? 14.859 -3.544 -26.736 1.00 88.69 86 LYS A C 1
ATOM 587 O O . LYS A 1 86 ? 15.583 -2.643 -27.150 1.00 88.69 86 LYS A O 1
ATOM 592 N N . VAL A 1 87 ? 14.986 -4.807 -27.123 1.00 87.94 87 VAL A N 1
ATOM 593 C CA . VAL A 1 87 ? 16.018 -5.298 -28.042 1.00 87.94 87 VAL A CA 1
ATOM 594 C C . VAL A 1 87 ? 15.386 -5.630 -29.386 1.00 87.94 87 VAL A C 1
ATOM 596 O O . VAL A 1 87 ? 14.315 -6.228 -29.453 1.00 87.94 87 VAL A O 1
ATOM 599 N N . CYS A 1 88 ? 16.043 -5.231 -30.472 1.00 86.62 88 CYS A N 1
ATOM 600 C CA . CYS A 1 88 ? 15.618 -5.578 -31.822 1.00 86.62 88 CYS A CA 1
ATOM 601 C C . CYS A 1 88 ? 15.885 -7.062 -32.107 1.00 86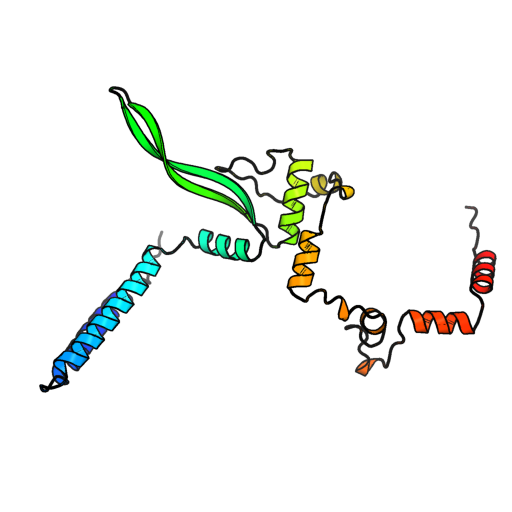.62 88 CYS A C 1
ATOM 603 O O . CYS A 1 88 ? 17.033 -7.494 -32.042 1.00 86.62 88 CYS A O 1
ATOM 605 N N . VAL A 1 89 ? 14.849 -7.829 -32.451 1.00 86.56 89 VAL A N 1
ATOM 606 C CA . VAL A 1 89 ? 14.973 -9.269 -32.758 1.00 86.56 89 VAL A CA 1
ATOM 607 C C . VAL A 1 89 ? 14.900 -9.543 -34.260 1.00 86.56 89 VAL A C 1
ATOM 609 O O . VAL A 1 89 ? 15.470 -10.519 -34.736 1.00 86.56 89 VAL A O 1
ATOM 612 N N . ALA A 1 90 ? 14.253 -8.663 -35.027 1.00 85.25 90 ALA A N 1
ATOM 613 C CA . ALA A 1 90 ? 14.157 -8.779 -36.480 1.00 85.25 90 ALA A CA 1
ATOM 614 C C . ALA A 1 90 ? 14.672 -7.497 -37.158 1.00 85.25 90 ALA A C 1
ATOM 616 O O . ALA A 1 90 ? 13.888 -6.570 -37.384 1.00 85.25 90 ALA A O 1
ATOM 617 N N . PRO A 1 91 ? 15.977 -7.398 -37.462 1.00 82.38 91 PRO A N 1
ATOM 618 C CA . PRO A 1 91 ? 16.521 -6.262 -38.193 1.00 82.38 91 PRO A CA 1
ATOM 619 C C . PRO A 1 91 ? 16.095 -6.305 -39.669 1.00 82.38 91 PRO A C 1
ATOM 621 O O . PRO A 1 91 ? 16.033 -7.358 -40.298 1.00 82.38 91 PRO A O 1
ATOM 624 N N . THR A 1 92 ? 15.818 -5.137 -40.232 1.00 84.38 92 THR A N 1
ATOM 625 C CA . THR A 1 92 ? 15.525 -4.901 -41.651 1.00 84.38 92 THR A CA 1
ATOM 626 C C . THR A 1 92 ? 16.493 -3.850 -42.190 1.00 84.38 92 THR A C 1
ATOM 628 O O . THR A 1 92 ? 17.080 -3.092 -41.419 1.00 84.38 92 THR A O 1
ATOM 631 N N . GLY A 1 93 ? 16.646 -3.756 -43.513 1.00 79.50 93 GLY A N 1
ATOM 632 C CA . GLY A 1 93 ? 17.577 -2.809 -44.146 1.00 79.50 93 GLY A CA 1
ATOM 633 C C . GLY A 1 93 ? 17.353 -1.322 -43.810 1.00 79.50 93 GLY A C 1
ATOM 634 O O . GLY A 1 93 ? 18.234 -0.518 -44.085 1.00 79.50 93 GLY A O 1
ATOM 635 N N . PHE A 1 94 ? 16.218 -0.957 -43.198 1.00 77.19 94 PHE A N 1
ATOM 636 C CA . PHE A 1 94 ? 15.868 0.419 -42.815 1.00 77.19 94 PHE A CA 1
ATOM 637 C C . PHE A 1 94 ? 15.511 0.588 -41.326 1.00 77.19 94 PHE A C 1
ATOM 639 O O . PHE A 1 94 ? 15.054 1.656 -40.926 1.00 77.19 94 PHE A O 1
ATOM 646 N N . GLY A 1 95 ? 15.693 -0.436 -40.487 1.00 82.94 95 GLY A N 1
ATOM 647 C CA . GLY A 1 95 ? 15.325 -0.363 -39.070 1.00 82.94 95 GLY A CA 1
ATOM 648 C C . GLY A 1 95 ? 15.000 -1.724 -38.470 1.00 82.94 95 GLY A C 1
ATOM 649 O O . GLY A 1 95 ? 15.456 -2.749 -38.963 1.00 82.94 95 GLY A O 1
ATOM 650 N N . CYS A 1 96 ? 14.190 -1.762 -37.417 1.00 84.19 96 CYS A N 1
ATOM 651 C CA . CYS A 1 96 ? 13.780 -3.012 -36.783 1.00 84.19 96 CYS A CA 1
ATOM 652 C C . CYS A 1 96 ? 12.298 -3.312 -37.036 1.00 84.19 96 CYS A C 1
ATOM 654 O O . CYS A 1 96 ? 11.453 -2.454 -36.798 1.00 84.19 96 CYS A O 1
ATOM 656 N N . ALA A 1 97 ? 11.978 -4.531 -37.474 1.00 84.19 97 ALA A N 1
ATOM 657 C CA . ALA A 1 97 ? 10.601 -4.986 -37.673 1.00 84.19 97 ALA A CA 1
ATOM 658 C C . ALA A 1 97 ? 9.933 -5.473 -36.377 1.00 84.19 97 ALA A C 1
ATOM 660 O O . ALA A 1 97 ? 8.715 -5.378 -36.251 1.00 84.19 97 ALA A O 1
ATOM 661 N N . ALA A 1 98 ? 10.703 -5.991 -35.413 1.00 83.00 98 ALA A N 1
ATOM 662 C CA . ALA A 1 98 ? 10.163 -6.505 -34.155 1.00 83.00 98 ALA A CA 1
ATOM 663 C C . ALA A 1 98 ? 11.125 -6.291 -32.981 1.00 83.00 98 ALA A C 1
ATOM 665 O O . ALA A 1 98 ? 12.310 -6.620 -33.069 1.00 83.00 98 ALA A O 1
ATOM 666 N N . TYR A 1 99 ? 10.588 -5.797 -31.865 1.00 86.38 99 TYR A N 1
ATOM 667 C CA . TYR A 1 99 ? 11.311 -5.593 -30.612 1.00 86.38 99 TYR A CA 1
ATOM 668 C C . TYR A 1 99 ? 10.836 -6.598 -29.556 1.00 86.38 99 TYR A C 1
ATOM 670 O O . TYR A 1 99 ? 9.632 -6.735 -29.346 1.00 86.38 99 TYR A O 1
ATOM 678 N N . ALA A 1 100 ? 11.764 -7.255 -28.863 1.00 88.25 100 ALA A N 1
ATOM 679 C CA . ALA A 1 100 ? 11.486 -8.028 -27.655 1.00 88.25 100 ALA A CA 1
ATOM 680 C C . ALA A 1 100 ? 11.882 -7.236 -26.409 1.00 88.25 100 ALA A C 1
ATOM 682 O O . ALA A 1 100 ? 12.767 -6.381 -26.455 1.00 88.25 100 ALA A O 1
ATOM 683 N N . CYS A 1 101 ? 11.221 -7.521 -25.290 1.00 89.00 101 CYS A N 1
ATOM 684 C CA . CYS A 1 101 ? 11.577 -6.923 -24.015 1.00 89.00 101 CYS A CA 1
ATOM 685 C C . CYS A 1 101 ? 12.708 -7.699 -23.343 1.00 89.00 101 CYS A C 1
ATOM 687 O O . CYS A 1 101 ? 12.590 -8.910 -23.171 1.00 89.00 101 CYS A O 1
ATOM 689 N N . PHE A 1 102 ? 13.772 -7.000 -22.960 1.00 88.81 102 PHE A N 1
ATOM 690 C CA . PHE A 1 102 ? 14.890 -7.565 -22.212 1.00 88.81 102 PHE A CA 1
ATOM 691 C C . PHE A 1 102 ? 14.710 -7.380 -20.702 1.00 88.81 102 PHE A C 1
ATOM 693 O O . PHE A 1 102 ? 14.911 -8.321 -19.943 1.00 88.81 102 PHE A O 1
ATOM 700 N N . GLU A 1 103 ? 14.259 -6.197 -20.277 1.00 87.25 103 GLU A N 1
ATOM 701 C CA . GLU A 1 103 ? 14.089 -5.846 -18.865 1.00 87.25 103 GLU A CA 1
ATOM 702 C C . GLU A 1 103 ? 12.655 -5.370 -18.596 1.00 87.25 103 GLU A C 1
ATOM 704 O O . GLU A 1 103 ? 12.220 -4.331 -19.111 1.00 87.25 103 GLU A O 1
ATOM 709 N N . TYR A 1 104 ? 11.925 -6.131 -17.776 1.00 89.56 104 TYR A N 1
ATOM 710 C CA . TYR A 1 104 ? 10.615 -5.744 -17.257 1.00 89.56 104 TYR A CA 1
ATOM 711 C C . TYR A 1 104 ? 10.772 -5.059 -15.904 1.00 89.56 104 TYR A C 1
ATOM 713 O O . TYR A 1 104 ? 11.351 -5.630 -14.982 1.00 89.56 104 TYR A O 1
ATOM 721 N N . ARG A 1 105 ? 10.184 -3.872 -15.769 1.00 89.50 105 ARG A N 1
ATOM 722 C CA . ARG A 1 105 ? 10.077 -3.152 -14.500 1.00 89.50 105 ARG A CA 1
ATOM 723 C C . ARG A 1 105 ? 8.644 -3.176 -14.004 1.00 89.50 105 ARG A C 1
ATOM 725 O O . ARG A 1 105 ? 7.706 -3.027 -14.788 1.00 89.50 105 ARG A O 1
ATOM 732 N N . TYR A 1 106 ? 8.481 -3.365 -12.701 1.00 89.94 106 TYR A N 1
ATOM 733 C CA . TYR A 1 106 ? 7.183 -3.378 -12.038 1.00 89.94 106 TYR A CA 1
ATOM 734 C C . TYR A 1 106 ? 6.980 -2.063 -11.297 1.00 89.94 106 TYR A C 1
ATOM 736 O O . TYR A 1 106 ? 7.803 -1.670 -10.477 1.00 89.94 106 TYR A O 1
ATOM 744 N N . SER A 1 107 ? 5.871 -1.392 -11.580 1.00 92.06 107 SER A N 1
ATOM 745 C CA . SER A 1 107 ? 5.492 -0.142 -10.930 1.00 92.06 107 SER A CA 1
ATOM 746 C C . SER A 1 107 ? 4.485 -0.403 -9.816 1.00 92.06 107 SER A C 1
ATOM 748 O O . SER A 1 107 ? 3.468 -1.073 -10.041 1.00 92.06 107 SER A O 1
ATOM 750 N N . PHE A 1 108 ? 4.736 0.184 -8.650 1.00 92.75 108 PHE A N 1
ATOM 751 C CA . PHE A 1 108 ? 3.869 0.100 -7.481 1.00 92.75 108 PHE A CA 1
ATOM 752 C C . PHE A 1 108 ? 3.547 1.496 -6.950 1.00 92.75 108 PHE A C 1
ATOM 754 O O . PHE A 1 108 ? 4.400 2.381 -6.967 1.00 92.75 108 PHE A O 1
ATOM 761 N N . CYS A 1 109 ? 2.335 1.669 -6.427 1.00 93.94 109 CYS A N 1
ATOM 762 C CA . CYS A 1 109 ? 1.986 2.814 -5.596 1.00 93.94 109 CYS A CA 1
ATOM 763 C C . CYS A 1 109 ? 2.070 2.405 -4.132 1.00 93.94 109 CYS A C 1
ATOM 765 O O . CYS A 1 109 ? 1.276 1.587 -3.672 1.00 93.94 109 CYS A O 1
ATOM 767 N N . CYS A 1 110 ? 3.040 2.961 -3.411 1.00 94.38 110 CYS A N 1
ATOM 768 C CA . CYS A 1 110 ? 3.250 2.679 -1.998 1.00 94.38 110 CYS A CA 1
ATOM 769 C C . CYS A 1 110 ? 2.777 3.833 -1.123 1.00 94.38 110 CYS A C 1
ATOM 771 O O . CYS A 1 110 ? 3.090 4.993 -1.386 1.00 94.38 110 CYS A O 1
ATOM 773 N N . TYR A 1 111 ? 2.082 3.490 -0.046 1.00 93.56 111 TYR A N 1
ATOM 774 C CA . TYR A 1 111 ? 1.580 4.432 0.944 1.00 93.56 111 TYR A CA 1
ATOM 775 C C . TYR A 1 111 ? 2.234 4.184 2.309 1.00 93.56 111 TYR A C 1
ATOM 777 O O . TYR A 1 111 ? 2.978 3.222 2.494 1.00 93.56 111 TYR A O 1
ATOM 785 N N . ASN A 1 112 ? 1.976 5.064 3.278 1.00 91.19 112 ASN A N 1
ATOM 786 C CA . ASN A 1 112 ? 2.601 4.979 4.604 1.00 91.19 112 ASN A CA 1
ATOM 787 C C . ASN A 1 112 ? 2.024 3.850 5.476 1.00 91.19 112 ASN A C 1
ATOM 789 O O . ASN A 1 112 ? 2.656 3.452 6.449 1.00 91.19 112 ASN A O 1
ATOM 793 N N . SER A 1 113 ? 0.828 3.342 5.164 1.00 92.50 113 SER A N 1
ATOM 794 C CA . SER A 1 113 ? 0.180 2.276 5.934 1.00 92.50 113 SER A CA 1
ATOM 795 C C . SER A 1 113 ? -0.632 1.328 5.044 1.00 92.50 113 SER A C 1
ATOM 797 O O . SER A 1 113 ? -1.152 1.757 4.007 1.00 92.50 113 SER A O 1
ATOM 799 N N . PRO A 1 114 ? -0.827 0.061 5.454 1.00 93.06 114 PRO A N 1
ATOM 800 C CA . PRO A 1 114 ? -1.708 -0.861 4.738 1.00 93.06 114 PRO A CA 1
ATOM 801 C C . PRO A 1 114 ? -3.152 -0.346 4.671 1.00 93.06 114 PRO A C 1
ATOM 803 O O . PRO A 1 114 ? -3.801 -0.509 3.644 1.00 93.06 114 PRO A O 1
ATOM 806 N N . LEU A 1 115 ? -3.641 0.354 5.705 1.00 93.31 115 LEU A N 1
ATOM 807 C CA . LEU A 1 115 ? -4.964 0.986 5.674 1.00 93.31 115 LEU A CA 1
ATOM 808 C C . LEU A 1 115 ? -5.065 2.031 4.554 1.00 93.31 115 LEU A C 1
ATOM 810 O O . LEU A 1 115 ? -6.026 2.030 3.789 1.00 93.31 115 LEU A O 1
ATOM 814 N N . SER A 1 116 ? -4.060 2.904 4.433 1.00 93.94 116 SER A N 1
ATOM 815 C CA . SER A 1 116 ? -4.041 3.916 3.373 1.00 93.94 116 SER A CA 1
ATOM 816 C C . SER A 1 116 ? -3.992 3.290 1.980 1.00 93.94 116 SER A C 1
ATOM 818 O O . SER A 1 116 ? -4.705 3.758 1.098 1.00 93.94 116 SER A O 1
ATOM 820 N N . ARG A 1 117 ? -3.254 2.184 1.802 1.00 94.56 117 ARG A N 1
ATOM 821 C CA . ARG A 1 117 ? -3.285 1.398 0.563 1.00 94.56 117 ARG A CA 1
ATOM 822 C C . ARG A 1 117 ? -4.696 0.896 0.250 1.00 94.56 117 ARG A C 1
ATOM 824 O O . ARG A 1 117 ? -5.189 1.172 -0.835 1.00 94.56 117 ARG A O 1
ATOM 831 N N . ILE A 1 118 ? -5.350 0.215 1.195 1.00 94.69 118 ILE A N 1
ATOM 832 C CA . ILE A 1 118 ? -6.689 -0.379 1.009 1.00 94.69 118 ILE A CA 1
AT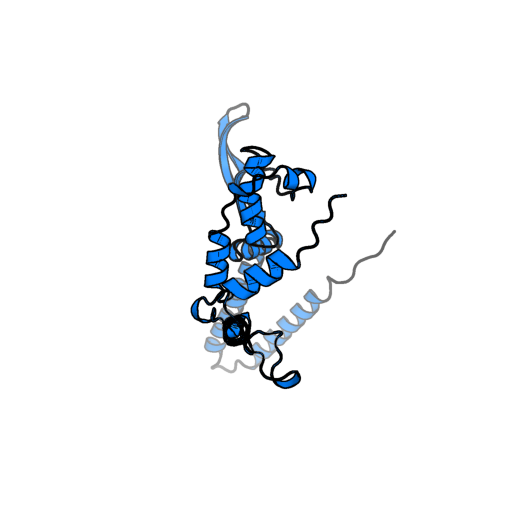OM 833 C C . ILE A 1 118 ? -7.717 0.687 0.614 1.00 94.69 118 ILE A C 1
ATOM 835 O O . ILE A 1 118 ? -8.520 0.475 -0.295 1.00 94.69 118 ILE A O 1
ATOM 839 N N . ILE A 1 119 ? -7.675 1.850 1.273 1.00 94.00 119 ILE A N 1
ATOM 840 C CA . ILE A 1 119 ? -8.555 2.974 0.944 1.00 94.00 119 ILE A CA 1
ATOM 841 C C . ILE A 1 119 ? -8.255 3.479 -0.468 1.00 94.00 119 ILE A C 1
ATOM 843 O O . ILE A 1 119 ? -9.177 3.633 -1.260 1.00 94.00 119 ILE A O 1
ATOM 847 N N . MET A 1 120 ? -6.988 3.718 -0.809 1.00 93.44 120 MET A N 1
ATOM 848 C CA . MET A 1 120 ? -6.614 4.267 -2.117 1.00 93.44 120 MET A CA 1
ATOM 849 C C . MET A 1 120 ? -6.934 3.305 -3.264 1.00 93.44 120 MET A C 1
ATOM 851 O O . MET A 1 120 ? -7.436 3.751 -4.293 1.00 93.44 120 MET A O 1
ATOM 855 N N . GLU A 1 121 ? -6.734 1.998 -3.078 1.00 92.81 121 GLU A N 1
ATOM 856 C CA . GLU A 1 121 ? -7.103 0.952 -4.047 1.00 92.81 121 GLU A CA 1
ATOM 857 C C . GLU A 1 121 ? -8.568 1.016 -4.458 1.00 92.81 121 GLU A C 1
ATOM 859 O O . GLU A 1 121 ? -8.895 0.786 -5.620 1.00 92.81 121 GLU A O 1
ATOM 864 N N . GLN A 1 122 ? -9.445 1.351 -3.516 1.00 93.56 122 GLN A N 1
ATOM 865 C CA . GLN A 1 122 ? -10.883 1.372 -3.745 1.00 93.56 122 GLN A CA 1
ATOM 866 C C . GLN A 1 122 ? -11.416 2.775 -4.042 1.00 93.56 122 GLN A C 1
ATOM 868 O O . GLN A 1 122 ? -12.405 2.909 -4.761 1.00 93.56 122 GLN A O 1
ATOM 873 N N . ALA A 1 123 ? -10.776 3.825 -3.530 1.00 93.69 123 ALA A N 1
ATOM 874 C CA . ALA A 1 123 ? -11.201 5.208 -3.710 1.00 93.69 123 ALA A CA 1
ATOM 875 C C . ALA A 1 123 ? -10.745 5.798 -5.050 1.00 93.69 123 ALA A C 1
ATOM 877 O O . ALA A 1 123 ? -11.523 6.475 -5.724 1.00 93.69 123 ALA A O 1
ATOM 878 N N . VAL A 1 124 ? -9.512 5.509 -5.486 1.00 92.81 124 VAL A N 1
ATOM 879 C CA . VAL A 1 124 ? -8.967 6.034 -6.749 1.00 92.81 124 VAL A CA 1
ATOM 880 C C . VAL A 1 124 ? -9.827 5.625 -7.955 1.00 92.81 124 VAL A C 1
ATOM 882 O O . VAL A 1 124 ? -10.159 6.509 -8.747 1.00 92.81 124 VAL A O 1
ATOM 885 N N . PRO A 1 125 ? -10.280 4.362 -8.097 1.00 91.69 125 PRO A N 1
ATOM 886 C CA . PRO A 1 125 ? -11.168 3.978 -9.193 1.00 91.69 125 PRO A CA 1
ATOM 887 C C . PRO A 1 125 ? -12.540 4.660 -9.165 1.00 91.69 125 PRO A C 1
ATOM 889 O O . PRO A 1 125 ? -13.129 4.877 -10.222 1.00 91.69 125 PRO A O 1
ATOM 892 N N . GLN A 1 126 ? -13.049 5.004 -7.978 1.00 91.38 126 GLN A N 1
ATOM 893 C CA . GLN A 1 126 ? -14.340 5.681 -7.824 1.00 91.38 126 GLN A CA 1
ATOM 894 C C . GLN A 1 126 ? -14.267 7.152 -8.242 1.00 91.38 126 GLN A C 1
ATOM 896 O O . GLN A 1 126 ? -15.168 7.646 -8.913 1.00 91.38 126 GLN A O 1
ATOM 901 N N . LEU A 1 127 ? -13.187 7.837 -7.865 1.00 91.06 127 LEU A N 1
ATOM 902 C CA . LEU A 1 127 ? -13.036 9.281 -8.055 1.00 91.06 127 LEU A CA 1
ATOM 903 C C . LEU A 1 127 ? -12.379 9.640 -9.391 1.00 91.06 127 LEU A C 1
ATOM 905 O O . LEU A 1 127 ? -12.772 10.597 -10.051 1.00 91.06 127 LEU A O 1
ATOM 909 N N . ARG A 1 128 ? -11.365 8.868 -9.791 1.00 89.62 128 ARG A N 1
ATOM 910 C CA . ARG A 1 128 ? -10.513 9.133 -10.963 1.00 89.62 128 ARG A CA 1
ATOM 911 C C . ARG A 1 128 ? -10.758 8.137 -12.104 1.00 89.62 128 ARG A C 1
ATOM 913 O O . ARG A 1 128 ? -10.087 8.195 -13.133 1.00 89.62 128 ARG A O 1
ATOM 920 N N . GLY A 1 129 ? -11.731 7.237 -11.941 1.00 87.31 129 GLY A N 1
ATOM 921 C CA . GLY A 1 129 ? -12.090 6.217 -12.923 1.00 87.31 129 GLY A CA 1
ATOM 922 C C . GLY A 1 129 ? -11.103 5.041 -12.983 1.00 87.31 129 GLY A C 1
ATOM 923 O O . GLY A 1 129 ? -10.116 4.997 -12.247 1.00 87.31 129 GLY A O 1
ATOM 924 N N . PRO A 1 130 ? -11.320 4.077 -13.896 1.00 82.38 130 PRO A N 1
ATOM 925 C CA . PRO A 1 130 ? -10.557 2.822 -13.950 1.00 82.38 130 PRO A CA 1
ATOM 926 C C . PRO A 1 130 ? -9.051 3.002 -14.206 1.00 82.38 130 PRO A C 1
ATOM 928 O O . PRO A 1 130 ? -8.267 2.128 -13.855 1.00 82.38 130 PRO A O 1
ATOM 931 N N . ASN A 1 131 ? -8.637 4.143 -14.767 1.00 83.44 131 ASN A N 1
ATOM 932 C CA . ASN A 1 131 ? -7.232 4.487 -15.016 1.00 83.44 131 ASN A CA 1
ATOM 933 C C . ASN A 1 131 ? -6.673 5.484 -13.986 1.00 83.44 131 ASN A C 1
ATOM 935 O O . ASN A 1 131 ? -5.686 6.164 -14.261 1.00 83.44 131 ASN A O 1
ATOM 939 N N . GLY A 1 132 ? -7.298 5.603 -12.811 1.00 85.56 132 GLY A N 1
ATOM 940 C CA . GLY A 1 132 ? -6.932 6.598 -11.801 1.00 85.56 132 GLY A CA 1
ATOM 941 C C . GLY A 1 132 ? -5.492 6.491 -11.283 1.00 85.56 132 GLY A C 1
ATOM 942 O O . GLY A 1 132 ? -4.930 7.490 -10.845 1.00 85.56 132 GLY A O 1
ATOM 943 N N . PHE A 1 133 ? -4.872 5.312 -11.396 1.00 89.50 133 PHE A N 1
ATOM 944 C CA . PHE A 1 133 ? -3.463 5.072 -11.062 1.00 89.50 133 PHE A CA 1
ATOM 945 C C . PHE A 1 133 ? -2.482 5.407 -12.198 1.00 89.50 133 PHE A C 1
ATOM 947 O O . PHE A 1 133 ? -1.274 5.263 -12.026 1.00 89.50 133 PHE A O 1
ATOM 954 N N . GLY A 1 134 ? -2.958 5.874 -13.354 1.00 89.25 134 GLY A N 1
ATOM 955 C CA . GLY A 1 134 ? -2.119 6.196 -14.505 1.00 89.25 134 GLY A CA 1
ATOM 956 C C . GLY A 1 134 ? -1.593 4.964 -15.249 1.00 89.25 134 GLY A C 1
ATOM 957 O O . GLY A 1 134 ? -2.171 3.881 -15.204 1.00 89.25 134 GLY A O 1
ATOM 958 N N . SER A 1 135 ? -0.497 5.149 -15.987 1.00 90.44 135 SER A N 1
ATOM 959 C CA . SER A 1 135 ? 0.149 4.067 -16.746 1.00 90.44 135 SER A CA 1
ATOM 960 C C . SER A 1 135 ? 1.279 3.441 -15.935 1.00 90.44 135 SER A C 1
ATOM 962 O O . SER A 1 135 ? 1.899 4.130 -15.133 1.00 90.44 135 SER A O 1
ATOM 964 N N . SER A 1 136 ? 1.642 2.185 -16.205 1.00 89.06 136 SER A N 1
ATOM 965 C CA . SER A 1 136 ? 2.748 1.533 -15.484 1.00 89.06 136 SER A CA 1
ATOM 966 C C . SER A 1 136 ? 4.084 2.277 -15.618 1.00 89.06 136 SER A C 1
ATOM 968 O O . SER A 1 136 ? 4.900 2.244 -14.709 1.00 89.06 136 SER A O 1
ATOM 970 N N . LYS A 1 137 ? 4.307 3.001 -16.725 1.00 87.75 137 LYS A N 1
ATOM 971 C CA . LYS A 1 137 ? 5.523 3.809 -16.910 1.00 87.75 137 LYS A CA 1
ATOM 972 C C . LYS A 1 137 ? 5.480 5.156 -16.171 1.00 87.75 137 LYS A C 1
ATOM 974 O O . LYS A 1 137 ? 6.523 5.730 -15.890 1.00 87.75 137 LYS A O 1
ATOM 979 N N . ASN A 1 138 ? 4.287 5.673 -15.885 1.00 89.38 138 ASN A N 1
ATOM 980 C CA . ASN A 1 138 ? 4.087 6.932 -15.168 1.00 89.38 138 ASN A CA 1
ATOM 981 C C . ASN A 1 138 ? 2.881 6.802 -14.219 1.00 89.38 138 ASN A C 1
ATOM 983 O O . ASN A 1 138 ? 1.780 7.259 -14.569 1.00 89.38 138 ASN A O 1
ATOM 987 N N . PRO A 1 139 ? 3.060 6.114 -13.077 1.00 91.44 139 PRO A N 1
ATOM 988 C CA . PRO A 1 139 ? 1.983 5.884 -12.130 1.00 91.44 139 PRO A CA 1
ATOM 989 C C . PRO A 1 139 ? 1.612 7.184 -11.403 1.00 91.44 139 PRO A C 1
ATOM 991 O O . PRO A 1 139 ? 2.466 7.995 -11.050 1.00 91.44 139 PRO A O 1
ATOM 994 N N . GLN A 1 140 ? 0.320 7.388 -11.169 1.00 91.25 140 GLN A N 1
ATOM 995 C CA . GLN A 1 140 ? -0.241 8.545 -10.472 1.00 91.25 140 GLN A CA 1
ATOM 996 C C . GLN A 1 140 ? -0.628 8.144 -9.044 1.00 91.25 140 GLN A C 1
ATOM 998 O O . GLN A 1 140 ? -1.787 7.877 -8.743 1.00 91.25 140 GLN A O 1
ATOM 1003 N N . CYS A 1 141 ? 0.363 8.091 -8.153 1.00 90.69 141 CYS A N 1
ATOM 1004 C CA . CYS A 1 141 ? 0.190 7.636 -6.765 1.00 90.69 141 CYS A CA 1
ATOM 1005 C C . CYS A 1 141 ? -0.156 8.761 -5.772 1.00 90.69 141 CYS A C 1
ATOM 1007 O O . CYS A 1 141 ? 0.026 8.605 -4.565 1.00 90.69 141 CYS A O 1
ATOM 1009 N N . GLN A 1 142 ? -0.602 9.921 -6.259 1.00 89.19 142 GLN A N 1
ATOM 1010 C CA . GLN A 1 142 ? -0.899 11.069 -5.402 1.00 89.19 142 GLN A CA 1
ATOM 1011 C C . GLN A 1 142 ? -2.081 10.776 -4.475 1.00 89.19 142 GLN A C 1
ATOM 1013 O O . GLN A 1 142 ? -3.061 10.142 -4.882 1.00 89.19 142 GLN A O 1
ATOM 1018 N N . GLY A 1 143 ? -1.988 11.280 -3.241 1.00 87.06 143 GLY A N 1
ATOM 1019 C CA . GLY A 1 143 ? -3.072 11.217 -2.265 1.00 87.06 143 GLY A CA 1
ATOM 1020 C C . GLY A 1 143 ? -4.347 11.918 -2.744 1.00 87.06 143 GLY A C 1
ATOM 1021 O O . GLY A 1 143 ? -4.375 12.566 -3.793 1.00 87.06 143 GLY A O 1
ATOM 1022 N N . MET A 1 144 ? -5.414 11.769 -1.966 1.00 89.38 144 MET A N 1
ATOM 1023 C CA . MET A 1 144 ? -6.692 12.424 -2.232 1.00 89.38 144 MET A CA 1
ATOM 1024 C C . MET A 1 144 ? -6.727 13.812 -1.595 1.00 89.38 144 MET A C 1
ATOM 1026 O O . MET A 1 144 ? -6.272 14.009 -0.468 1.00 89.38 144 MET A O 1
ATOM 1030 N N . SER A 1 145 ? -7.289 14.764 -2.326 1.00 91.50 145 SER A N 1
ATOM 1031 C CA . SER A 1 145 ? -7.672 16.077 -1.817 1.00 91.50 145 SER A CA 1
ATOM 1032 C C . SER A 1 145 ? -8.923 15.988 -0.933 1.00 91.50 145 SER A C 1
ATOM 1034 O O . SER A 1 145 ? -9.673 15.016 -0.984 1.00 91.50 145 SER A O 1
ATOM 1036 N N . ILE A 1 146 ? -9.185 17.022 -0.131 1.00 91.75 146 ILE A N 1
ATOM 1037 C CA . ILE A 1 146 ? -10.367 17.065 0.749 1.00 91.75 146 ILE A CA 1
ATOM 1038 C C . ILE A 1 146 ? -11.667 17.001 -0.069 1.00 91.75 146 ILE A C 1
ATOM 1040 O O . ILE A 1 146 ? -12.573 16.248 0.270 1.00 91.75 146 ILE A O 1
ATOM 1044 N N . THR A 1 147 ? -11.724 17.705 -1.201 1.00 91.88 147 THR A N 1
ATOM 1045 C CA . THR A 1 147 ? -12.884 17.704 -2.105 1.00 91.88 147 THR A CA 1
ATOM 1046 C C . THR A 1 147 ? -13.141 16.336 -2.736 1.00 91.88 147 THR A C 1
ATOM 1048 O O . THR A 1 147 ? -14.282 15.972 -3.005 1.00 91.88 147 THR A O 1
ATOM 1051 N N . GLU A 1 148 ? -12.093 15.551 -2.984 1.00 90.88 148 GLU A N 1
ATOM 1052 C CA . GLU A 1 148 ? -12.223 14.164 -3.441 1.00 90.88 148 GLU A CA 1
ATOM 1053 C C . GLU A 1 148 ? -12.797 13.257 -2.343 1.00 90.88 148 GLU A C 1
ATOM 1055 O O . GLU A 1 148 ? -13.645 12.417 -2.627 1.00 90.88 148 GLU A O 1
ATOM 1060 N N . ILE A 1 149 ? -12.389 13.459 -1.088 1.00 91.69 149 ILE A N 1
ATOM 1061 C CA . ILE A 1 149 ? -12.877 12.679 0.059 1.00 91.69 149 ILE A CA 1
ATOM 1062 C C . ILE A 1 149 ? -14.369 12.940 0.319 1.00 91.69 149 ILE A C 1
ATOM 1064 O O . ILE A 1 149 ? -15.100 12.014 0.664 1.00 91.69 149 ILE A O 1
ATOM 1068 N N . GLU A 1 150 ? -14.842 14.171 0.120 1.00 92.38 150 GLU A N 1
ATOM 1069 C CA . GLU A 1 150 ? -16.266 14.522 0.255 1.00 92.38 150 GLU A CA 1
ATOM 1070 C C . GLU A 1 150 ? -17.158 13.812 -0.772 1.00 92.38 150 GLU A C 1
ATOM 1072 O O . GLU A 1 150 ? -18.295 13.458 -0.468 1.00 92.38 150 GLU A O 1
ATOM 1077 N N . ASN A 1 151 ? -16.638 13.574 -1.977 1.00 92.06 151 ASN A N 1
ATOM 1078 C CA . ASN A 1 151 ? -17.366 12.901 -3.054 1.00 92.06 151 ASN A CA 1
ATOM 1079 C C . ASN A 1 151 ? -17.214 11.370 -3.027 1.00 92.06 151 ASN A C 1
ATOM 1081 O O . ASN A 1 151 ? -17.751 10.679 -3.895 1.00 92.06 151 ASN A O 1
ATOM 1085 N N . LEU A 1 152 ? -16.468 10.831 -2.061 1.00 92.88 152 LEU A N 1
ATOM 1086 C CA . LEU A 1 152 ? -16.203 9.405 -1.947 1.00 92.88 152 LEU A CA 1
ATOM 1087 C C . LEU A 1 152 ? -17.399 8.666 -1.335 1.00 92.88 152 LEU A C 1
ATOM 1089 O O . LEU A 1 152 ? -17.904 9.024 -0.270 1.00 92.88 152 LEU A O 1
ATOM 1093 N N . ASP A 1 153 ? -17.818 7.578 -1.979 1.00 93.56 153 ASP A N 1
ATOM 1094 C CA . ASP A 1 153 ? -18.874 6.714 -1.459 1.00 93.56 153 ASP A CA 1
ATOM 1095 C C . ASP A 1 153 ? -18.302 5.699 -0.455 1.00 93.56 153 ASP A C 1
ATOM 1097 O O . ASP A 1 153 ? -17.834 4.614 -0.810 1.00 93.56 153 ASP A O 1
ATOM 1101 N N . TRP A 1 154 ? -18.370 6.053 0.830 1.00 91.31 154 TRP A N 1
ATOM 1102 C CA . TRP A 1 154 ? -17.907 5.214 1.939 1.00 91.31 154 TRP A CA 1
ATOM 1103 C C . TRP A 1 154 ? -18.657 3.884 2.066 1.00 91.31 154 TRP A C 1
ATOM 1105 O O . TRP A 1 154 ? -18.120 2.949 2.653 1.00 91.31 154 TRP A O 1
ATOM 1115 N N . SER A 1 155 ? -19.869 3.763 1.508 1.00 92.94 155 SER A N 1
ATOM 1116 C CA . SER A 1 155 ? -20.650 2.521 1.588 1.00 92.94 155 SER A CA 1
ATOM 1117 C C . SER A 1 155 ? -20.075 1.396 0.725 1.00 92.94 155 SER A C 1
ATOM 1119 O O . SER A 1 155 ? -20.322 0.220 0.990 1.00 92.94 155 SER A O 1
ATOM 1121 N N . LYS A 1 156 ? -19.288 1.751 -0.298 1.00 91.38 156 LYS A N 1
ATOM 1122 C CA . LYS A 1 156 ? -18.630 0.804 -1.205 1.00 91.38 156 LYS A CA 1
ATOM 1123 C C . LYS A 1 156 ? -17.236 0.387 -0.742 1.00 91.38 156 LYS A C 1
ATOM 1125 O O . LYS A 1 156 ? -16.660 -0.513 -1.347 1.00 91.38 156 LYS A O 1
ATOM 1130 N N . LEU A 1 157 ? -16.689 1.041 0.284 1.00 92.69 157 LEU A N 1
ATOM 1131 C CA . LEU A 1 157 ? -15.357 0.740 0.795 1.00 92.69 157 LEU A CA 1
ATOM 1132 C C . LEU A 1 157 ? -15.392 -0.463 1.735 1.00 92.69 157 LEU A C 1
ATOM 1134 O O . LEU A 1 157 ? -16.093 -0.478 2.744 1.00 92.69 157 LEU A O 1
ATOM 1138 N N . ASP A 1 158 ? -14.572 -1.455 1.421 1.00 94.19 158 ASP A N 1
ATOM 1139 C CA . ASP A 1 158 ? -14.405 -2.670 2.197 1.00 94.19 158 ASP A CA 1
ATOM 1140 C C . ASP A 1 158 ? -13.080 -2.648 2.968 1.00 94.19 158 ASP A C 1
ATOM 1142 O O . ASP A 1 158 ? -11.995 -2.636 2.386 1.00 94.19 158 ASP A O 1
ATOM 1146 N N . LEU A 1 159 ? -13.166 -2.672 4.300 1.00 93.75 159 LEU A N 1
ATOM 1147 C CA . LEU A 1 159 ? -12.013 -2.654 5.206 1.00 93.75 159 LEU A CA 1
ATOM 1148 C C . LEU A 1 159 ? -11.736 -4.019 5.856 1.00 93.75 159 LEU A C 1
ATOM 1150 O O . LEU A 1 159 ? -10.972 -4.097 6.821 1.00 93.75 159 LEU A O 1
ATOM 1154 N N . ARG A 1 160 ? -12.319 -5.112 5.347 1.00 93.25 160 ARG A N 1
ATOM 1155 C CA . ARG A 1 160 ? -12.102 -6.460 5.902 1.00 93.25 160 ARG A CA 1
ATOM 1156 C C . ARG A 1 160 ? -10.631 -6.861 5.907 1.00 93.25 160 ARG A C 1
ATOM 1158 O O . ARG A 1 160 ? -10.161 -7.427 6.892 1.00 93.25 160 ARG A O 1
ATOM 1165 N N . GLU A 1 161 ? -9.888 -6.512 4.857 1.00 92.06 161 GLU A N 1
ATOM 1166 C CA . GLU A 1 161 ? -8.448 -6.775 4.805 1.00 92.06 161 GLU A CA 1
ATOM 1167 C C . GLU A 1 161 ? -7.712 -6.111 5.975 1.00 92.06 161 GLU A C 1
ATOM 1169 O O . GLU A 1 161 ? -6.915 -6.757 6.652 1.00 92.06 161 GLU A O 1
ATOM 1174 N N . TRP A 1 162 ? -8.027 -4.850 6.273 1.00 91.50 162 TRP A N 1
ATOM 1175 C CA . TRP A 1 162 ? -7.428 -4.137 7.396 1.00 91.50 162 TRP A CA 1
ATOM 1176 C C . TRP A 1 162 ? -7.728 -4.832 8.729 1.00 91.50 162 TRP A C 1
ATOM 1178 O O . TRP A 1 162 ? -6.817 -5.061 9.522 1.00 91.50 162 TRP A O 1
ATOM 1188 N N . THR A 1 163 ? -8.978 -5.246 8.954 1.00 89.81 163 THR A N 1
ATOM 1189 C CA . THR A 1 163 ? -9.345 -5.967 10.185 1.00 89.81 163 THR A CA 1
ATOM 1190 C C . THR A 1 163 ? -8.646 -7.323 10.311 1.00 89.81 163 THR A C 1
ATOM 1192 O O . THR A 1 163 ? -8.246 -7.699 11.410 1.00 89.81 163 THR A O 1
ATOM 1195 N N . ALA A 1 164 ? -8.425 -8.030 9.200 1.00 89.69 164 ALA A N 1
ATOM 1196 C CA . ALA A 1 164 ? -7.679 -9.285 9.197 1.00 89.69 164 ALA A CA 1
ATOM 1197 C C . ALA A 1 164 ? -6.194 -9.067 9.532 1.00 89.69 164 ALA A C 1
ATOM 1199 O O . ALA A 1 164 ? -5.606 -9.856 10.270 1.00 89.69 164 ALA A O 1
ATOM 1200 N N . LEU A 1 165 ? -5.593 -7.973 9.046 1.00 89.06 165 LEU A N 1
ATOM 1201 C CA . LEU A 1 165 ? -4.224 -7.597 9.410 1.00 89.06 165 LEU A CA 1
ATOM 1202 C C . LEU A 1 165 ? -4.103 -7.279 10.902 1.00 89.06 165 LEU A C 1
ATOM 1204 O O . LEU A 1 165 ? -3.160 -7.738 11.535 1.00 89.06 165 LEU A O 1
ATOM 1208 N N . LEU A 1 166 ? -5.076 -6.566 11.473 1.00 87.19 166 LEU A N 1
ATOM 1209 C CA . LEU A 1 166 ? -5.099 -6.255 12.906 1.00 87.19 166 LEU A CA 1
ATOM 1210 C C . LEU A 1 166 ? -5.215 -7.494 13.800 1.00 87.19 166 LEU A C 1
ATOM 1212 O O . LEU A 1 166 ? -4.615 -7.542 14.873 1.00 87.19 166 LEU A O 1
ATOM 1216 N N . GLN A 1 167 ? -5.986 -8.492 13.369 1.00 86.00 167 GLN A N 1
ATOM 1217 C CA . GLN A 1 167 ? -6.071 -9.776 14.067 1.00 86.00 167 GLN A CA 1
ATOM 1218 C C . GLN A 1 167 ? -4.756 -10.554 13.955 1.00 86.00 167 GLN A C 1
ATOM 1220 O O . GLN A 1 167 ? -4.312 -11.161 14.924 1.00 86.00 167 GLN A O 1
ATOM 1225 N N . GLN A 1 168 ? -4.101 -10.505 12.791 1.00 85.44 168 GLN A N 1
ATOM 1226 C CA . GLN A 1 168 ? -2.813 -11.163 12.577 1.00 85.44 168 GLN A CA 1
ATOM 1227 C C . GLN A 1 168 ? -1.695 -10.562 13.442 1.00 85.44 168 GLN A C 1
ATOM 1229 O O . GLN A 1 168 ? -0.803 -11.290 13.869 1.00 85.44 168 GLN A O 1
ATOM 1234 N N . THR A 1 169 ? -1.730 -9.253 13.702 1.00 83.50 169 THR A N 1
ATOM 1235 C CA . THR A 1 169 ? -0.730 -8.559 14.527 1.00 83.50 169 THR A CA 1
ATOM 1236 C C . THR A 1 169 ? -1.043 -8.580 16.026 1.00 83.50 169 THR A C 1
ATOM 1238 O O . THR A 1 169 ? -0.388 -7.864 16.777 1.00 83.50 169 THR A O 1
ATOM 1241 N N . ASP A 1 170 ? -2.038 -9.364 16.463 1.00 75.12 170 ASP A N 1
ATOM 1242 C CA . ASP A 1 170 ? -2.522 -9.447 17.855 1.00 75.12 170 ASP A CA 1
ATOM 1243 C C . ASP A 1 170 ? -2.935 -8.085 18.456 1.00 75.12 170 ASP A C 1
ATOM 1245 O O . ASP A 1 170 ? -3.043 -7.900 19.666 1.00 75.12 170 ASP A O 1
ATOM 1249 N N . MET A 1 171 ? -3.201 -7.098 17.594 1.00 69.56 171 MET A N 1
ATOM 1250 C CA . MET A 1 171 ? -3.685 -5.777 18.001 1.00 69.56 171 MET A CA 1
ATOM 1251 C C . MET A 1 171 ? -5.193 -5.783 18.279 1.00 69.56 171 MET A C 1
ATOM 1253 O O . MET A 1 171 ? -5.709 -4.876 18.929 1.00 69.56 171 MET A O 1
ATOM 1257 N N . MET A 1 172 ? -5.902 -6.803 17.791 1.00 67.56 172 MET A N 1
ATOM 1258 C CA . MET A 1 172 ? -7.292 -7.100 18.123 1.00 67.56 172 MET A CA 1
ATOM 1259 C C . MET A 1 172 ? -7.414 -8.556 18.564 1.00 67.56 172 MET A C 1
ATOM 1261 O O . MET A 1 172 ? -7.892 -9.413 17.820 1.00 67.56 172 MET A O 1
ATOM 1265 N N . ASP A 1 173 ? -6.991 -8.831 19.794 1.00 69.56 173 ASP A N 1
ATOM 1266 C CA . ASP A 1 173 ? -7.263 -10.114 20.428 1.00 69.56 173 ASP A CA 1
ATOM 1267 C C . ASP A 1 173 ? -8.743 -10.178 20.826 1.00 69.56 173 ASP A C 1
ATOM 1269 O O . ASP A 1 173 ? -9.165 -9.665 21.866 1.00 69.56 173 ASP A O 1
ATOM 1273 N N . SER A 1 174 ? -9.548 -10.812 19.972 1.00 65.69 174 SER A N 1
ATOM 1274 C CA . SER A 1 174 ? -10.979 -11.013 20.221 1.00 65.69 174 SER A CA 1
ATOM 1275 C C . SER A 1 174 ? -11.276 -11.711 21.556 1.00 65.69 174 SER A C 1
ATOM 1277 O O . SER A 1 174 ? -12.352 -11.505 22.113 1.00 65.69 174 SER A O 1
ATOM 1279 N N . SER A 1 175 ? -10.327 -12.477 22.110 1.00 70.31 175 SER A N 1
ATOM 1280 C CA . SER A 1 175 ? -10.487 -13.155 23.401 1.00 70.31 175 SER A CA 1
ATOM 1281 C C . SER A 1 175 ? -10.356 -12.215 24.609 1.00 70.31 175 SER A C 1
ATOM 1283 O O . SER A 1 175 ? -10.880 -12.503 25.687 1.00 70.31 175 SER A O 1
ATOM 1285 N N . LYS A 1 176 ? -9.724 -11.051 24.422 1.00 70.44 176 LYS A N 1
ATOM 1286 C CA . LYS A 1 176 ? -9.579 -9.993 25.434 1.00 70.44 176 LYS A CA 1
ATOM 1287 C C . LYS A 1 176 ? -10.709 -8.956 25.394 1.00 70.44 176 LYS A C 1
ATOM 1289 O O . LYS A 1 176 ? -10.780 -8.087 26.258 1.00 70.44 176 LYS A O 1
ATOM 1294 N N . LEU A 1 177 ? -11.650 -9.059 24.451 1.00 78.44 177 LEU A N 1
ATOM 1295 C CA . LEU A 1 177 ? -12.805 -8.159 24.334 1.00 78.44 177 LEU A CA 1
ATOM 1296 C C . LEU A 1 177 ? -13.890 -8.475 25.377 1.00 78.44 177 LEU A C 1
ATOM 1298 O O . LEU A 1 177 ? -15.011 -8.853 25.050 1.00 78.44 177 LEU A O 1
ATOM 1302 N N . ASN A 1 178 ? -13.551 -8.308 26.653 1.00 84.19 178 ASN A N 1
ATOM 1303 C CA . ASN A 1 178 ? -14.481 -8.440 27.768 1.00 84.19 178 ASN A CA 1
ATOM 1304 C C . ASN A 1 178 ? -14.916 -7.057 28.254 1.00 84.19 178 ASN A C 1
ATOM 1306 O O . ASN A 1 178 ? -14.154 -6.090 28.198 1.00 84.19 178 ASN A O 1
ATOM 1310 N N . LEU A 1 179 ? -16.138 -6.960 28.777 1.00 86.25 179 LEU A N 1
ATOM 1311 C CA . LEU A 1 179 ? -16.708 -5.685 29.212 1.00 86.25 179 LEU A CA 1
ATOM 1312 C C . LEU A 1 179 ? -15.865 -4.990 30.297 1.00 86.25 179 LEU A C 1
ATOM 1314 O O . LEU A 1 179 ? -15.747 -3.762 30.294 1.00 86.25 179 LEU A O 1
ATOM 1318 N N . GLU A 1 180 ? -15.229 -5.777 31.165 1.00 86.75 180 GLU A N 1
ATOM 1319 C CA . GLU A 1 180 ? -14.316 -5.297 32.205 1.00 86.75 180 GLU A CA 1
ATOM 1320 C C . GLU A 1 180 ? -13.038 -4.672 31.625 1.00 86.75 180 GLU A C 1
ATOM 1322 O O . GLU A 1 180 ? -12.621 -3.602 32.060 1.00 86.75 180 GLU A O 1
ATOM 1327 N N . GLN A 1 181 ? -12.458 -5.274 30.581 1.00 84.50 181 GLN A N 1
ATOM 1328 C CA . GLN A 1 181 ? -11.254 -4.750 29.924 1.00 84.50 181 GLN A CA 1
ATOM 1329 C C . GLN A 1 181 ? -11.548 -3.534 29.036 1.00 84.50 181 GLN A C 1
ATOM 1331 O O . GLN A 1 181 ? -10.681 -2.695 28.823 1.00 84.50 181 GLN A O 1
ATOM 1336 N N . LEU A 1 182 ? -12.778 -3.409 28.531 1.00 85.62 182 LEU A N 1
ATOM 1337 C CA . LEU A 1 182 ? -13.171 -2.289 27.675 1.00 85.62 182 LEU A CA 1
ATOM 1338 C C . LEU A 1 182 ? -13.710 -1.084 28.454 1.00 85.62 182 LEU A C 1
ATOM 1340 O O . LEU A 1 182 ? -13.569 0.047 28.000 1.00 85.62 182 LEU A O 1
ATOM 1344 N N . THR A 1 183 ? -14.373 -1.297 29.594 1.00 86.81 183 THR A N 1
ATOM 1345 C CA . THR A 1 183 ? -15.144 -0.228 30.265 1.00 86.81 183 THR A CA 1
ATOM 1346 C C . THR A 1 183 ? -15.002 -0.170 31.785 1.00 86.81 183 THR A C 1
ATOM 1348 O O . THR A 1 183 ? -15.492 0.794 32.399 1.00 86.81 183 THR A O 1
ATOM 1351 N N . GLY A 1 184 ? -14.386 -1.196 32.371 1.00 86.31 184 GLY A N 1
ATOM 1352 C CA . GLY A 1 184 ? -14.134 -1.327 33.800 1.00 86.31 184 GLY A CA 1
ATOM 1353 C C . GLY A 1 184 ? -12.702 -0.957 34.172 1.00 86.31 184 GLY A C 1
ATOM 1354 O O . GLY A 1 184 ? -12.061 -0.136 33.514 1.00 86.31 184 GLY A O 1
ATOM 1355 N N . SER A 1 185 ? -12.219 -1.570 35.244 1.00 84.31 185 SER A N 1
ATOM 1356 C CA . SER A 1 185 ? -10.898 -1.371 35.842 1.00 84.31 185 SER A CA 1
ATOM 1357 C C . SER A 1 185 ? -9.750 -1.916 34.984 1.00 84.31 185 SER A C 1
ATOM 1359 O O . SER A 1 185 ? -8.628 -1.424 35.073 1.00 84.31 185 SER A O 1
ATOM 1361 N N . GLY A 1 186 ? -10.037 -2.882 34.106 1.00 82.06 186 GLY A N 1
ATOM 1362 C CA . GLY A 1 186 ? -9.064 -3.454 33.172 1.00 82.06 186 GLY A CA 1
ATOM 1363 C C . GLY A 1 186 ? -8.764 -2.578 31.951 1.00 82.06 186 GLY A C 1
ATOM 1364 O O . GLY A 1 186 ? -7.877 -2.913 31.169 1.00 82.06 186 GLY A O 1
ATOM 1365 N N . HIS A 1 187 ? -9.491 -1.472 31.764 1.00 83.38 187 HIS A N 1
ATOM 1366 C CA . HIS A 1 187 ? -9.240 -0.544 30.666 1.00 83.38 187 HIS A CA 1
ATOM 1367 C C . HIS A 1 187 ? -7.934 0.241 30.907 1.00 83.38 187 HIS A C 1
ATOM 1369 O O . HIS A 1 187 ? -7.735 0.739 32.015 1.00 83.38 187 HIS A O 1
ATOM 1375 N N . PRO A 1 188 ? -7.068 0.456 29.892 1.00 82.00 188 PRO A N 1
ATOM 1376 C CA . PRO A 1 188 ? -5.762 1.110 30.069 1.00 82.00 188 PRO A CA 1
ATOM 1377 C C . PRO A 1 188 ? -5.827 2.485 30.748 1.00 82.00 188 PRO A C 1
ATOM 1379 O O . PRO A 1 188 ? -4.931 2.865 31.492 1.00 82.00 188 PRO A O 1
ATOM 1382 N N . ASN A 1 189 ? -6.921 3.219 30.529 1.00 82.31 189 ASN A N 1
ATOM 1383 C CA . ASN A 1 189 ? -7.126 4.547 31.115 1.00 82.31 189 ASN A CA 1
ATOM 1384 C C . ASN A 1 189 ? -7.878 4.521 32.457 1.00 82.31 189 ASN A C 1
ATOM 1386 O O . ASN A 1 189 ? -8.182 5.585 32.987 1.00 82.31 189 ASN A O 1
ATOM 1390 N N . ALA A 1 190 ? -8.264 3.349 32.972 1.00 79.62 190 ALA A N 1
ATOM 1391 C CA . ALA A 1 190 ? -8.989 3.251 34.238 1.00 79.62 190 ALA A CA 1
ATOM 1392 C C . ALA A 1 190 ? -8.075 3.436 35.454 1.00 79.62 190 ALA A C 1
ATOM 1394 O O . ALA A 1 190 ? -8.570 3.870 36.486 1.00 79.62 190 ALA A O 1
ATOM 1395 N N . MET A 1 191 ? -6.771 3.148 35.311 1.00 77.69 191 MET A N 1
ATOM 1396 C CA . MET A 1 191 ? -5.736 3.356 36.336 1.00 77.69 191 MET A CA 1
ATOM 1397 C C . MET A 1 191 ? -6.227 3.006 37.757 1.00 77.69 191 MET A C 1
ATOM 1399 O O . MET A 1 191 ? -6.290 3.877 38.630 1.00 77.69 191 MET A O 1
ATOM 1403 N N . PRO A 1 192 ? -6.601 1.734 37.998 1.00 80.75 192 PRO A N 1
ATOM 1404 C CA . PRO A 1 192 ? -7.260 1.325 39.239 1.00 80.75 192 PRO A CA 1
ATOM 1405 C C . PRO A 1 192 ? -6.376 1.496 40.480 1.00 80.75 192 PRO A C 1
ATOM 1407 O O . PRO A 1 192 ? -6.883 1.643 41.587 1.00 80.75 192 PRO A O 1
ATOM 1410 N N . GLU A 1 193 ? -5.058 1.526 40.296 1.00 80.69 193 GLU A N 1
ATOM 1411 C CA . GLU A 1 193 ? -4.082 1.730 41.368 1.00 80.69 193 GLU A CA 1
ATOM 1412 C C . GLU A 1 193 ? -4.058 3.185 41.888 1.00 80.69 193 GLU A C 1
ATOM 1414 O O . GLU A 1 193 ? -3.681 3.418 43.032 1.00 80.69 193 GLU A O 1
ATOM 1419 N N . GLU A 1 194 ? -4.509 4.159 41.084 1.00 82.3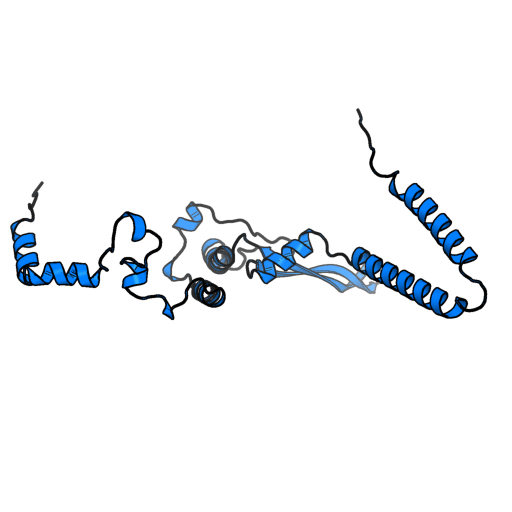1 194 GLU A N 1
ATOM 1420 C CA . GLU A 1 194 ? -4.562 5.587 41.447 1.00 82.31 194 GLU A CA 1
ATOM 1421 C C . GLU A 1 194 ? -5.983 6.052 41.810 1.00 82.31 194 GLU A C 1
ATOM 1423 O O . GLU A 1 194 ? -6.164 6.799 42.772 1.00 82.31 194 GLU A O 1
ATOM 1428 N N . TYR A 1 195 ? -7.003 5.590 41.078 1.00 77.31 195 TYR A N 1
ATOM 1429 C CA . TYR A 1 195 ? -8.393 6.058 41.222 1.00 77.31 195 TYR A CA 1
ATOM 1430 C C . TYR A 1 195 ? -9.341 5.025 41.853 1.00 77.31 195 TYR A C 1
ATOM 1432 O O . TYR A 1 195 ? -10.519 5.326 42.060 1.00 77.31 195 TYR A O 1
ATOM 1440 N N . GLY A 1 196 ? -8.843 3.833 42.191 1.00 81.62 196 GLY A N 1
ATOM 1441 C CA . GLY A 1 196 ? -9.649 2.721 42.693 1.00 81.62 196 GLY A CA 1
ATOM 1442 C C . GLY A 1 196 ? -10.355 1.933 41.586 1.00 81.62 196 GLY A C 1
ATOM 1443 O O . GLY A 1 196 ? -10.349 2.304 40.410 1.00 81.62 196 GLY A O 1
ATOM 1444 N N . GLU A 1 197 ? -10.967 0.806 41.956 1.00 84.06 197 GLU A N 1
ATOM 1445 C CA . GLU A 1 197 ? -11.670 -0.052 41.000 1.00 84.06 197 GLU A CA 1
ATOM 1446 C C . GLU A 1 197 ? -12.882 0.663 40.389 1.00 84.06 197 GLU A C 1
ATOM 1448 O O . GLU A 1 197 ? -13.799 1.122 41.071 1.00 84.06 197 GLU A O 1
ATOM 1453 N N . ARG A 1 198 ? -12.891 0.739 39.057 1.00 82.81 198 ARG A N 1
ATOM 1454 C CA . ARG A 1 198 ? -13.999 1.275 38.271 1.00 82.81 198 ARG A CA 1
ATOM 1455 C C . ARG A 1 198 ? -14.905 0.130 37.830 1.00 82.81 198 ARG A C 1
ATOM 1457 O O . ARG A 1 198 ? -14.490 -0.687 37.016 1.00 82.81 198 ARG A O 1
ATOM 1464 N N . ALA A 1 199 ? -16.166 0.154 38.257 1.00 85.62 199 ALA A N 1
ATOM 1465 C CA . ALA A 1 199 ? -17.189 -0.760 37.754 1.00 85.62 199 ALA A CA 1
ATOM 1466 C C . ALA A 1 199 ? -17.347 -0.649 36.224 1.00 85.62 199 ALA A C 1
ATOM 1468 O O . ALA A 1 199 ? -17.301 0.454 35.644 1.00 85.62 199 ALA A O 1
ATOM 1469 N N . ASN A 1 200 ? -17.552 -1.784 35.558 1.00 89.75 200 ASN A N 1
ATOM 1470 C CA . ASN A 1 200 ? -17.823 -1.814 34.125 1.00 89.75 200 ASN A CA 1
ATOM 1471 C C . ASN A 1 200 ? -19.208 -1.227 33.793 1.00 89.75 200 ASN A C 1
ATOM 1473 O O . ASN A 1 200 ? -19.996 -0.838 34.658 1.00 89.75 200 ASN A O 1
ATOM 1477 N N . SER A 1 201 ? -19.500 -1.080 32.501 1.00 88.00 201 SER A N 1
ATOM 1478 C CA . SER A 1 201 ? -20.760 -0.470 32.064 1.00 88.00 201 SER A CA 1
ATOM 1479 C C . SER A 1 201 ? -22.009 -1.295 32.386 1.00 88.00 201 SER A C 1
ATOM 1481 O O . SER A 1 201 ? -23.078 -0.696 32.465 1.00 88.00 201 SER A O 1
ATOM 1483 N N . LEU A 1 202 ? -21.899 -2.614 32.568 1.00 89.06 202 LEU A N 1
ATOM 1484 C CA . LEU A 1 202 ? -23.033 -3.470 32.927 1.00 89.06 202 LEU A CA 1
ATOM 1485 C C . LEU A 1 202 ? -23.342 -3.340 34.411 1.00 89.06 202 LEU A C 1
ATOM 1487 O O . LEU A 1 202 ? -24.493 -3.081 34.733 1.00 89.06 202 LEU A O 1
ATOM 1491 N N . ASP A 1 203 ? -22.330 -3.364 35.274 1.00 88.50 203 ASP A N 1
ATOM 1492 C CA . ASP A 1 203 ? -22.513 -3.139 36.711 1.00 88.50 203 ASP A CA 1
ATOM 1493 C C . ASP A 1 203 ? -23.076 -1.735 36.976 1.00 88.50 203 ASP A C 1
ATOM 1495 O O . ASP A 1 203 ? -24.083 -1.585 37.656 1.00 88.50 203 ASP A O 1
ATOM 1499 N N . ARG A 1 204 ? -22.551 -0.696 36.305 1.00 87.75 204 ARG A N 1
ATOM 1500 C CA . ARG A 1 204 ? -23.131 0.664 36.378 1.00 87.75 204 ARG A CA 1
ATOM 1501 C C . ARG A 1 204 ? -24.583 0.740 35.917 1.00 87.75 204 ARG A C 1
ATOM 1503 O O . ARG A 1 204 ? -25.334 1.604 36.374 1.00 87.75 204 ARG A O 1
ATOM 1510 N N . LEU A 1 205 ? -24.947 -0.051 34.910 1.00 85.94 205 LEU A N 1
ATOM 1511 C CA . LEU A 1 205 ? -26.318 -0.095 34.422 1.00 85.94 205 LEU A CA 1
ATOM 1512 C C . LEU A 1 205 ? -27.199 -0.831 35.430 1.00 85.94 205 LEU A C 1
ATOM 1514 O O . LEU A 1 205 ? -28.296 -0.364 35.713 1.00 85.94 205 LEU A O 1
ATOM 1518 N N . GLN A 1 206 ? -26.706 -1.927 35.996 1.00 87.69 206 GLN A N 1
ATOM 1519 C CA . GLN A 1 206 ? -27.412 -2.723 36.984 1.00 87.69 206 GLN A CA 1
ATOM 1520 C C . GLN A 1 206 ? -27.654 -1.933 38.275 1.00 87.69 206 GLN A C 1
ATOM 1522 O O . GLN A 1 206 ? -28.802 -1.844 38.697 1.00 87.69 206 GLN A O 1
ATOM 1527 N N . ASP A 1 207 ? -26.654 -1.215 38.787 1.00 86.00 207 ASP A N 1
ATOM 1528 C CA . ASP A 1 207 ? -26.794 -0.308 39.938 1.00 86.00 207 ASP A CA 1
ATOM 1529 C C . ASP A 1 207 ? -27.870 0.769 39.711 1.00 86.00 207 ASP A C 1
ATOM 1531 O O . ASP A 1 207 ? -28.599 1.165 40.621 1.00 86.00 207 ASP A O 1
ATOM 1535 N N . ARG A 1 208 ? -27.997 1.267 38.472 1.00 82.56 208 ARG A N 1
ATOM 1536 C CA . ARG A 1 208 ? -29.050 2.231 38.109 1.00 82.56 208 ARG A CA 1
ATOM 1537 C C . ARG A 1 208 ? -30.435 1.597 38.066 1.00 82.56 208 ARG A C 1
ATOM 1539 O O . ARG A 1 208 ? -31.407 2.279 38.374 1.00 82.56 208 ARG A O 1
ATOM 1546 N N . LEU A 1 209 ? -30.516 0.332 37.663 1.00 79.75 209 LEU A N 1
ATOM 1547 C CA . LEU A 1 209 ? -31.764 -0.422 37.564 1.00 79.75 209 LEU A CA 1
ATOM 1548 C C . LEU A 1 209 ? -32.248 -0.942 38.921 1.00 79.75 209 LEU A C 1
ATOM 1550 O O . LEU A 1 209 ? -33.449 -1.111 39.108 1.00 79.75 209 LEU A O 1
ATOM 1554 N N . GLU A 1 210 ? -31.352 -1.157 39.885 1.00 76.94 210 GLU A N 1
ATOM 1555 C CA . GLU A 1 210 ? -31.736 -1.553 41.245 1.00 76.94 210 GLU A CA 1
ATOM 1556 C C . GLU A 1 210 ? -32.545 -0.465 41.972 1.00 76.94 210 GLU A C 1
ATOM 1558 O O . GLU A 1 210 ? -33.416 -0.786 42.778 1.00 76.94 210 GLU A O 1
ATOM 1563 N N . ASN A 1 211 ? -32.332 0.813 41.636 1.00 66.88 211 ASN A N 1
ATOM 1564 C CA . ASN A 1 211 ? -33.064 1.947 42.215 1.00 66.88 211 ASN A CA 1
ATOM 1565 C C . ASN A 1 211 ? -34.310 2.391 41.419 1.00 66.88 211 ASN A C 1
ATOM 1567 O O . ASN A 1 211 ? -34.978 3.340 41.832 1.00 66.88 211 ASN A O 1
ATOM 1571 N N . GLY A 1 212 ? -34.655 1.739 40.303 1.00 66.19 212 GLY A N 1
ATOM 1572 C CA . GLY A 1 212 ? -35.853 2.079 39.529 1.00 66.19 212 GLY A CA 1
ATOM 1573 C C . GLY A 1 212 ? -35.982 1.300 38.223 1.00 66.19 212 GLY A C 1
ATOM 1574 O O . GLY A 1 212 ? -34.986 0.951 37.589 1.00 66.19 212 GLY A O 1
ATOM 1575 N N . SER A 1 213 ? -37.218 1.030 37.789 1.00 75.62 213 SER A N 1
ATOM 1576 C CA . SER A 1 213 ? -37.434 0.344 36.514 1.00 75.62 213 SER A CA 1
ATOM 1577 C C . SER A 1 213 ? -37.062 1.254 35.335 1.00 75.62 213 SER A C 1
ATOM 1579 O O . SER A 1 213 ? -37.162 2.481 35.409 1.00 75.62 213 SER A O 1
ATOM 1581 N N . VAL A 1 214 ? -36.659 0.656 34.205 1.00 74.75 214 VAL A N 1
ATOM 1582 C CA . VAL A 1 214 ? -36.417 1.399 32.949 1.00 74.75 214 VAL A CA 1
ATOM 1583 C C . VAL A 1 214 ? -37.638 2.240 32.569 1.00 74.75 214 VAL A C 1
ATOM 1585 O O . VAL A 1 214 ? -37.497 3.333 32.020 1.00 74.75 214 VAL A O 1
ATOM 1588 N N . ASP A 1 215 ? -38.834 1.736 32.875 1.00 74.44 215 ASP A N 1
ATOM 1589 C CA . ASP A 1 215 ? -40.090 2.418 32.605 1.00 74.44 215 ASP A CA 1
ATOM 1590 C C . ASP A 1 215 ? -40.275 3.660 33.473 1.00 74.44 215 ASP A C 1
ATOM 1592 O O . ASP A 1 215 ? -40.686 4.692 32.947 1.00 74.44 215 ASP A O 1
ATOM 1596 N N . ASP A 1 216 ? -39.875 3.622 34.741 1.00 74.12 216 ASP A N 1
ATOM 1597 C CA . ASP A 1 216 ? -39.937 4.788 35.625 1.00 74.12 216 ASP A CA 1
ATOM 1598 C C . ASP A 1 216 ? -38.948 5.870 35.179 1.00 74.12 216 ASP A C 1
ATOM 1600 O O . ASP A 1 216 ? -39.321 7.035 35.048 1.00 74.12 216 ASP A O 1
ATOM 1604 N N . ALA A 1 217 ? -37.718 5.484 34.822 1.00 73.00 217 ALA A N 1
ATOM 1605 C CA . ALA A 1 217 ? -36.722 6.412 34.285 1.00 73.00 217 ALA A CA 1
ATOM 1606 C C . ALA A 1 217 ? -37.162 7.032 32.942 1.00 73.00 217 ALA A C 1
ATOM 1608 O O . ALA A 1 217 ? -36.892 8.205 32.662 1.00 73.00 217 ALA A O 1
ATOM 1609 N N . ARG A 1 218 ? -37.863 6.260 32.099 1.00 73.12 218 ARG A N 1
ATOM 1610 C CA . ARG A 1 218 ? -38.451 6.736 30.838 1.00 73.12 218 ARG A CA 1
ATOM 1611 C C . ARG A 1 218 ? -39.607 7.704 31.089 1.00 73.12 218 ARG A C 1
ATOM 1613 O O . ARG A 1 218 ? -39.687 8.724 30.403 1.00 73.12 218 ARG A O 1
ATOM 1620 N N . ILE A 1 219 ? -40.473 7.417 32.062 1.00 74.38 219 ILE A N 1
ATOM 1621 C CA . ILE A 1 219 ? -41.587 8.290 32.451 1.00 74.38 219 ILE A CA 1
ATOM 1622 C C . ILE A 1 219 ? -41.053 9.594 33.056 1.00 74.38 219 ILE A C 1
ATOM 1624 O O . ILE A 1 219 ? -41.463 10.665 32.612 1.00 74.38 219 ILE A O 1
ATOM 1628 N N . GLU A 1 220 ? -40.078 9.538 33.963 1.00 74.56 220 GLU A N 1
ATOM 1629 C CA . GLU A 1 220 ? -39.451 10.722 34.564 1.00 74.56 220 GLU A CA 1
ATOM 1630 C C . GLU A 1 220 ? -38.802 11.621 33.500 1.00 74.56 220 GLU A C 1
ATOM 1632 O O . GLU A 1 220 ? -39.050 12.827 33.452 1.00 74.56 220 GLU A O 1
ATOM 1637 N N . LYS A 1 221 ? -38.032 11.038 32.572 1.00 73.25 221 LYS A N 1
ATOM 1638 C CA . LYS A 1 221 ? -37.448 11.770 31.436 1.00 73.25 221 LYS A CA 1
ATOM 1639 C C . LYS A 1 221 ? -38.508 12.361 30.507 1.00 73.25 221 LYS A C 1
ATOM 1641 O O . LYS A 1 221 ? -38.281 13.441 29.973 1.00 73.25 221 LYS A O 1
ATOM 1646 N N . SER A 1 222 ? -39.638 11.677 30.304 1.00 70.00 222 SER A N 1
ATOM 1647 C CA . SER A 1 222 ? -40.745 12.197 29.488 1.00 70.00 222 SER A CA 1
ATOM 1648 C C . SER A 1 222 ? -41.464 13.374 30.152 1.00 70.00 222 SER A C 1
ATOM 1650 O O . SER A 1 222 ? -41.903 14.286 29.461 1.00 70.00 222 SER A O 1
ATOM 1652 N N . GLN A 1 223 ? -41.545 13.380 31.485 1.00 71.06 223 GLN A N 1
ATOM 1653 C CA . GLN A 1 223 ? -42.186 14.441 32.262 1.00 71.06 223 GLN A CA 1
ATOM 1654 C C . GLN A 1 223 ? -41.274 15.660 32.447 1.00 71.06 223 GLN A C 1
ATOM 1656 O O . GLN A 1 223 ? -41.758 16.787 32.465 1.00 71.06 223 GLN A O 1
ATOM 1661 N N . ASN A 1 224 ? -39.959 15.440 32.531 1.00 68.38 224 ASN A N 1
ATOM 1662 C CA . ASN A 1 224 ? -38.947 16.485 32.692 1.00 68.38 224 ASN A CA 1
ATOM 1663 C C . ASN A 1 224 ? -38.305 16.934 31.373 1.00 68.38 224 ASN A C 1
ATOM 1665 O O . ASN A 1 224 ? -37.276 17.606 31.408 1.00 68.38 224 ASN A O 1
ATOM 1669 N N . PHE A 1 225 ? -38.859 16.574 30.213 1.00 65.44 225 PHE A N 1
ATOM 1670 C CA . PHE A 1 225 ? -38.412 17.149 28.948 1.00 65.44 225 PHE A CA 1
ATOM 1671 C C . PHE A 1 225 ? -39.048 18.540 28.809 1.00 65.44 225 PHE A C 1
ATOM 1673 O O . PHE A 1 225 ? -40.257 18.618 28.575 1.00 65.44 225 PHE A O 1
ATOM 1680 N N . PRO A 1 226 ? -38.298 19.650 28.961 1.00 61.78 226 PRO A N 1
ATOM 1681 C CA . PRO A 1 226 ? -38.824 20.948 28.588 1.00 61.78 226 PRO A CA 1
ATOM 1682 C C . PRO A 1 226 ? -39.065 20.915 27.080 1.00 61.78 226 PRO A C 1
ATOM 1684 O O . PRO A 1 226 ? -38.133 20.894 26.278 1.00 61.78 226 PRO A O 1
ATOM 1687 N N . TYR A 1 227 ? -40.334 20.853 26.692 1.00 63.22 227 TYR A N 1
ATOM 1688 C CA . TYR A 1 227 ? -40.741 21.262 25.362 1.00 63.22 227 TYR A CA 1
ATOM 1689 C C . TYR A 1 227 ? -40.483 22.767 25.299 1.00 63.22 227 TYR A C 1
ATOM 1691 O O . TYR A 1 227 ? -41.188 23.528 25.959 1.00 63.22 227 TYR A O 1
ATOM 1699 N N . ASP A 1 228 ? -39.425 23.179 24.599 1.00 60.19 228 ASP A N 1
ATOM 1700 C CA . ASP A 1 228 ? -39.250 24.570 24.188 1.00 60.19 228 ASP A CA 1
ATOM 1701 C C . ASP A 1 228 ? -40.009 24.744 22.863 1.00 60.19 228 ASP A C 1
ATOM 1703 O O . ASP A 1 228 ? -39.590 24.179 21.851 1.00 60.19 228 ASP A O 1
ATOM 1707 N N . PRO A 1 229 ? -41.175 25.416 22.858 1.00 65.19 229 PRO A N 1
ATOM 1708 C CA . PRO A 1 229 ? -41.956 25.647 21.648 1.00 65.19 229 PRO A CA 1
ATOM 1709 C C . PRO A 1 229 ? -41.421 26.783 20.761 1.00 65.19 229 PRO A C 1
ATOM 1711 O O . PRO A 1 229 ? -42.134 27.166 19.832 1.00 65.19 229 PRO A O 1
ATOM 1714 N N . ASN A 1 230 ? -40.247 27.359 21.050 1.00 50.97 230 ASN A N 1
ATOM 1715 C CA . ASN A 1 230 ? -39.690 28.471 20.270 1.00 50.97 230 ASN A CA 1
ATOM 1716 C C . ASN A 1 230 ? -38.761 28.011 19.143 1.00 50.97 230 ASN A C 1
ATOM 1718 O O . ASN A 1 230 ? -37.802 27.258 19.421 1.00 50.97 230 ASN A O 1
#

Sequence (230 aa):
AGGGGAGSAAGNAAGDAAAKEGANQAASALGTAGNIMGTVMGVYSAVMLAYMALQIIYECEEQEIELAVKRELKACTPVGSYCEQKVCVAPTGFGCAAYACFEYRYSFCCYNSPLSRIIMEQAVPQLRGPNGFGSSKNPQCQGMSITEIENLDWSKLDLREWTALLQQTDMMDSSKLNLEQLTGSGHPNAMPEEYGERANSLDRLQDRLENGSVDDARIEKSQNFPYDPN

InterPro domains:
  IPR014121 Type-F conjugative transfer system mating-pair stabilisation protein TraN [PF06986] (53-144)

Radius of gyration: 34.32 Å; chains: 1; bounding box: 100×57×87 Å